Protein AF-A0AA40EZB4-F1 (afdb_monomer_lite)

Foldseek 3Di:
DVVVVVVVVVVVVVVVVVVVVVVVVVVVLVVVLVVLLCLLLVLLVLLLVLLVVLLVVLVVVQVVVCVPDPPDPDPDRDPSNVVSVVSVVVSVVSCVCSPPCNQQDCVQADPSGDGDFDFDPPDDDPDDDGDSNRVSCRRPSSVVSVVVSVVVCVVVVNDCVVVPPPDDPPPPPPPPPDDDDDDDDPDDDPDDDDDDDDDDDDDDD

pLDDT: mean 72.33, std 20.99, range [31.34, 97.12]

Radius of gyration: 28.39 Å; chains: 1; bounding box: 60×48×86 Å

Secondary structure (DSSP, 8-state):
-HHHHHHHHHHHHHHHHHHHHHHHHHHHHHHHHHHHHHHHHHHHHHHHHHHHHHHHHHHHHHHHHHHS-TT----SPPHHHHHHHHHHHHHHHHHHHSSHHHHT-TTTB-TTS-B-S--STTT--TT----HHHHHHH-HHHHHHHHHHHHHHHHHT--GGGSS-S-SS-----------------S------------------

Organism: NCBI:txid314023

Sequence (205 aa):
DINRLKSLHSKTGYIDGITSAKSTSVQAGFDEGFTLGANIGSRAGQLLGIIEGLVAAFGLQSISTSSSSPSSSSSFPSQHGEEARRLELLLNEARRELDVRSAFAKEWFCEDGTWDYPVGEEGGNDGEEVLFPDVAASHPLIKKWDAIVRREGERFGLDWNVLRDEDGVDRGHHEHGHEEEDESNRRANQNQPAVANKGNQALAW

Structure (mmCIF, N/CA/C/O backbone):
data_AF-A0AA40EZB4-F1
#
_entry.id   AF-A0AA40EZB4-F1
#
loop_
_atom_site.group_PDB
_atom_site.id
_atom_site.type_symbol
_atom_site.label_atom_id
_atom_site.label_alt_id
_atom_site.label_comp_id
_atom_site.label_asym_id
_atom_site.label_entity_id
_atom_site.label_seq_id
_atom_site.pdbx_PDB_ins_code
_atom_site.Cartn_x
_atom_site.Cartn_y
_atom_site.Cartn_z
_atom_site.occupancy
_atom_site.B_iso_or_equiv
_atom_site.auth_seq_id
_atom_site.auth_comp_id
_atom_site.auth_asym_id
_atom_site.auth_atom_id
_atom_site.pdbx_PDB_model_num
ATOM 1 N N . ASP A 1 1 ? 34.277 19.683 -50.104 1.00 58.59 1 ASP A N 1
ATOM 2 C CA . ASP A 1 1 ? 34.831 18.748 -49.107 1.00 58.59 1 ASP A CA 1
ATOM 3 C C . ASP A 1 1 ? 33.746 17.752 -48.689 1.00 58.59 1 ASP A C 1
ATOM 5 O O . ASP A 1 1 ? 32.986 18.000 -47.764 1.00 58.59 1 ASP A O 1
ATOM 9 N N . ILE A 1 2 ? 33.583 16.680 -49.472 1.00 72.38 2 ILE A N 1
ATOM 10 C CA . ILE A 1 2 ? 32.476 15.709 -49.331 1.00 72.38 2 ILE A CA 1
ATOM 11 C C . ILE A 1 2 ? 32.860 14.568 -48.375 1.00 72.38 2 ILE A C 1
ATOM 13 O O . ILE A 1 2 ? 32.012 14.027 -47.668 1.00 72.38 2 ILE A O 1
ATOM 17 N N . ASN A 1 3 ? 34.148 14.228 -48.304 1.00 69.56 3 ASN A N 1
ATOM 18 C CA . ASN A 1 3 ? 34.642 13.149 -47.449 1.00 69.56 3 ASN A CA 1
ATOM 19 C C . ASN A 1 3 ? 34.578 13.522 -45.961 1.00 69.56 3 ASN A C 1
ATOM 21 O O . ASN A 1 3 ? 34.238 12.675 -45.138 1.00 69.56 3 ASN A O 1
ATOM 25 N N . ARG A 1 4 ? 34.811 14.797 -45.620 1.00 68.69 4 ARG A N 1
ATOM 26 C CA . ARG A 1 4 ? 34.656 15.302 -44.249 1.00 68.69 4 ARG A CA 1
ATOM 27 C C . ARG A 1 4 ? 33.199 15.308 -43.777 1.00 68.69 4 ARG A C 1
ATOM 29 O O . ARG A 1 4 ? 32.933 15.019 -42.617 1.00 68.69 4 ARG A O 1
ATOM 36 N N . LEU A 1 5 ? 32.254 15.583 -44.677 1.00 70.56 5 LEU A N 1
ATOM 37 C CA . LEU A 1 5 ? 30.822 15.561 -44.365 1.00 70.56 5 LEU A CA 1
ATOM 38 C C . LEU A 1 5 ? 30.319 14.128 -44.118 1.00 70.56 5 LEU A C 1
ATOM 40 O O . LEU A 1 5 ? 29.581 13.888 -43.168 1.00 70.56 5 LEU A O 1
ATOM 44 N N . LYS A 1 6 ? 30.783 13.160 -44.921 1.00 70.06 6 LYS A N 1
ATOM 45 C CA . LYS A 1 6 ? 30.462 11.735 -44.741 1.00 70.06 6 LYS A CA 1
ATOM 46 C C . LYS A 1 6 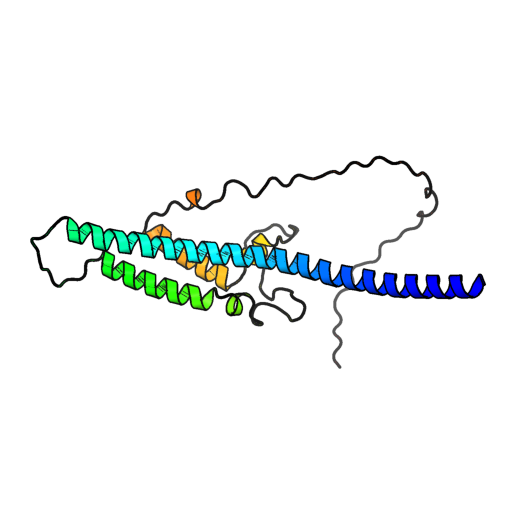? 30.997 11.174 -43.421 1.00 70.06 6 LYS A C 1
ATOM 48 O O . LYS A 1 6 ? 30.280 10.430 -42.756 1.00 70.06 6 LYS A O 1
ATOM 53 N N . SER A 1 7 ? 32.218 11.538 -43.017 1.00 69.44 7 SER A N 1
ATOM 54 C CA . SER A 1 7 ? 32.774 11.069 -41.739 1.00 69.44 7 SER A CA 1
ATOM 55 C C . SER A 1 7 ? 32.070 11.693 -40.531 1.00 69.44 7 SER A C 1
ATOM 57 O O . SER A 1 7 ? 31.831 10.996 -39.547 1.00 69.44 7 SER A O 1
ATOM 59 N N . LEU A 1 8 ? 31.669 12.968 -40.620 1.00 69.19 8 LEU A N 1
ATOM 60 C CA . LEU A 1 8 ? 30.858 13.628 -39.596 1.00 69.19 8 LEU A CA 1
ATOM 61 C C . LEU A 1 8 ? 29.477 12.977 -39.464 1.00 69.19 8 LEU A C 1
ATOM 63 O O . LEU A 1 8 ? 29.111 12.611 -38.358 1.00 69.19 8 LEU A O 1
ATOM 67 N N . HIS A 1 9 ? 28.749 12.750 -40.561 1.00 71.81 9 HIS A N 1
ATOM 68 C CA . HIS A 1 9 ? 27.434 12.095 -40.508 1.00 71.81 9 HIS A CA 1
ATOM 69 C C . HIS A 1 9 ? 27.498 10.637 -40.050 1.00 71.81 9 HIS A C 1
ATOM 71 O O . HIS A 1 9 ? 26.643 10.212 -39.283 1.00 71.81 9 HIS A O 1
ATOM 77 N N . SER A 1 10 ? 28.517 9.877 -40.459 1.00 73.19 10 SER A N 1
ATOM 78 C CA . SER A 1 10 ? 28.705 8.507 -39.970 1.00 73.19 10 SER A CA 1
ATOM 79 C C . SER A 1 10 ? 28.991 8.481 -38.465 1.00 73.19 10 SER A C 1
ATOM 81 O O . SER A 1 10 ? 28.421 7.667 -37.743 1.00 73.19 10 SER A O 1
ATOM 83 N N . LYS A 1 11 ? 29.816 9.412 -37.971 1.00 77.94 11 LYS A N 1
ATOM 84 C CA . LYS A 1 11 ? 30.115 9.540 -36.542 1.00 77.94 11 LYS A CA 1
ATOM 85 C C . LYS A 1 11 ? 28.905 10.024 -35.742 1.00 77.94 11 LYS A C 1
ATOM 87 O O . LYS A 1 11 ? 28.642 9.478 -34.677 1.00 77.94 11 LYS A O 1
ATOM 92 N N . THR A 1 12 ? 28.168 11.008 -36.254 1.00 76.19 12 THR A N 1
ATOM 93 C CA . THR A 1 12 ? 26.935 11.503 -35.633 1.00 76.19 12 THR A CA 1
ATOM 94 C C . THR A 1 12 ? 25.871 10.412 -35.602 1.00 76.19 12 THR A C 1
ATOM 96 O O . THR A 1 12 ? 25.339 10.162 -34.535 1.00 76.19 12 THR A O 1
ATOM 99 N N . GLY A 1 13 ? 25.633 9.690 -36.702 1.00 78.00 13 GLY A N 1
ATOM 100 C CA . GLY A 1 13 ? 24.658 8.595 -36.750 1.00 78.00 13 GLY A CA 1
ATOM 101 C C . GLY A 1 13 ? 25.022 7.400 -35.862 1.00 78.00 13 GLY A C 1
ATOM 102 O O . GLY A 1 13 ? 24.144 6.785 -35.274 1.00 78.00 13 GLY A O 1
ATOM 103 N N . TYR A 1 14 ? 26.312 7.092 -35.695 1.00 79.75 14 TYR A N 1
ATOM 104 C CA . TYR A 1 14 ? 26.761 6.061 -34.751 1.00 79.75 14 TYR A CA 1
ATOM 105 C C . TYR A 1 14 ? 26.566 6.483 -33.286 1.00 79.75 14 TYR A C 1
ATOM 107 O O . TYR A 1 14 ? 26.108 5.689 -32.466 1.00 79.75 14 TYR A O 1
ATOM 115 N N . ILE A 1 15 ? 26.893 7.737 -32.950 1.00 81.50 15 ILE A N 1
ATOM 116 C CA . ILE A 1 15 ? 26.655 8.288 -31.606 1.00 81.50 15 ILE A CA 1
ATOM 117 C C . ILE A 1 15 ? 25.154 8.345 -31.317 1.00 81.50 15 ILE A C 1
ATOM 119 O O . ILE A 1 15 ? 24.734 7.963 -30.227 1.00 81.50 15 ILE A O 1
ATOM 123 N N . ASP A 1 16 ? 24.361 8.782 -32.291 1.00 78.06 16 ASP A N 1
ATOM 124 C CA . ASP A 1 16 ? 22.906 8.861 -32.202 1.00 78.06 16 ASP A CA 1
ATOM 125 C C . ASP A 1 16 ? 22.288 7.466 -32.039 1.00 78.06 16 ASP A C 1
ATOM 127 O O . ASP A 1 16 ? 21.521 7.243 -31.110 1.00 78.06 16 ASP A O 1
ATOM 131 N N . GLY A 1 17 ? 22.742 6.474 -32.813 1.00 77.31 17 GLY A N 1
ATOM 132 C CA . GLY A 1 17 ? 22.317 5.078 -32.670 1.00 77.31 17 GLY A CA 1
ATOM 133 C C . GLY A 1 17 ? 22.642 4.473 -31.298 1.00 77.31 17 GLY A C 1
ATOM 134 O O . GLY A 1 17 ? 21.797 3.810 -30.704 1.00 77.31 17 GLY A O 1
ATOM 135 N N . ILE A 1 18 ? 23.830 4.737 -30.739 1.00 74.44 18 ILE A N 1
ATOM 136 C CA . ILE A 1 18 ? 24.178 4.284 -29.378 1.00 74.44 18 ILE A CA 1
ATOM 137 C C . ILE A 1 18 ? 23.347 5.008 -28.319 1.00 74.44 18 ILE A C 1
ATOM 139 O O . ILE A 1 18 ? 22.952 4.400 -27.325 1.00 74.44 18 ILE A O 1
ATOM 143 N N . THR A 1 19 ? 23.116 6.305 -28.500 1.00 71.31 19 THR A N 1
ATOM 144 C CA . THR A 1 19 ? 22.362 7.120 -27.542 1.00 71.31 19 THR A CA 1
ATOM 145 C C . THR A 1 19 ? 20.893 6.704 -27.535 1.00 71.31 19 THR A C 1
ATOM 147 O O . THR A 1 19 ? 20.350 6.452 -26.464 1.00 71.31 19 THR A O 1
ATOM 150 N N . SER A 1 20 ? 20.298 6.526 -28.715 1.00 62.25 20 SER A N 1
ATOM 151 C CA . SER A 1 20 ? 18.930 6.043 -28.913 1.00 62.25 20 SER A CA 1
ATOM 152 C C . SER A 1 20 ? 18.732 4.613 -28.393 1.00 62.25 20 SER A C 1
ATOM 154 O O . SER A 1 20 ? 17.761 4.337 -27.687 1.00 62.25 20 SER A O 1
ATOM 156 N N . ALA A 1 21 ? 19.679 3.700 -28.638 1.00 60.59 21 ALA A N 1
ATOM 157 C CA . ALA A 1 21 ? 19.606 2.338 -28.100 1.00 60.59 21 ALA A CA 1
ATOM 158 C C . ALA A 1 21 ? 19.680 2.315 -26.561 1.00 60.59 21 ALA A C 1
ATOM 160 O O . ALA A 1 21 ? 18.957 1.562 -25.908 1.00 60.59 21 ALA A O 1
ATOM 161 N N . LYS A 1 22 ? 20.518 3.174 -25.965 1.00 66.31 22 LYS A N 1
ATOM 162 C CA . LYS A 1 22 ? 20.631 3.301 -24.505 1.00 66.31 22 LYS A CA 1
ATOM 163 C C . LYS A 1 22 ? 19.401 3.948 -23.874 1.00 66.31 22 LYS A C 1
ATOM 165 O O . LYS A 1 22 ? 18.960 3.476 -22.832 1.00 66.31 22 LYS A O 1
ATOM 170 N N . SER A 1 23 ? 18.836 4.993 -24.483 1.00 63.53 23 SER A N 1
ATOM 171 C CA . SER A 1 23 ? 17.625 5.637 -23.960 1.00 63.53 23 SER A CA 1
ATOM 172 C C . SER A 1 23 ? 16.422 4.699 -24.011 1.00 63.53 23 SER A C 1
ATOM 174 O O . SER A 1 23 ? 15.665 4.639 -23.050 1.00 63.53 23 SER A O 1
ATOM 176 N N . THR A 1 24 ? 16.293 3.915 -25.084 1.00 64.38 24 THR A N 1
ATOM 177 C CA . THR A 1 24 ? 15.187 2.960 -25.260 1.00 64.38 24 THR A CA 1
ATOM 178 C C . THR A 1 24 ? 15.221 1.854 -24.202 1.00 64.38 24 THR A C 1
ATOM 180 O O . THR A 1 24 ? 14.195 1.552 -23.602 1.00 64.38 24 THR A O 1
ATOM 183 N N . SER A 1 25 ? 16.400 1.293 -23.905 1.00 72.06 25 SER A N 1
ATOM 184 C CA . SER A 1 25 ? 16.537 0.250 -22.875 1.00 72.06 25 SER A CA 1
ATOM 185 C C . SER A 1 25 ? 16.258 0.765 -21.458 1.00 72.06 25 SER A C 1
ATOM 187 O O . SER A 1 25 ? 15.659 0.048 -20.663 1.00 72.06 25 SER A O 1
ATOM 189 N N . VAL A 1 26 ? 16.671 1.996 -21.137 1.00 80.81 26 VAL A N 1
ATOM 190 C CA . VAL A 1 26 ? 16.416 2.602 -19.818 1.00 80.81 26 VAL A CA 1
ATOM 191 C C . VAL A 1 26 ? 14.936 2.937 -19.638 1.00 80.81 26 VAL A C 1
ATOM 193 O O . VAL A 1 26 ? 14.393 2.735 -18.556 1.00 80.81 26 VAL A O 1
ATOM 196 N N . GLN A 1 27 ? 14.283 3.437 -20.686 1.00 82.75 27 GLN A N 1
ATOM 197 C CA . GLN A 1 27 ? 12.875 3.812 -20.627 1.00 82.75 27 GLN A CA 1
ATOM 198 C C . GLN A 1 27 ? 11.961 2.588 -20.516 1.00 82.75 27 GLN A C 1
ATOM 200 O O . GLN A 1 27 ? 11.080 2.591 -19.666 1.00 82.75 27 GLN A O 1
ATOM 205 N N . ALA A 1 28 ? 12.231 1.521 -21.277 1.00 79.62 28 ALA A N 1
ATOM 206 C CA . ALA A 1 28 ? 11.477 0.270 -21.169 1.00 79.62 28 ALA A CA 1
ATOM 207 C C . ALA A 1 28 ? 11.515 -0.300 -19.738 1.00 79.62 28 ALA A C 1
ATOM 209 O O . ALA A 1 28 ? 10.471 -0.581 -19.157 1.00 79.62 28 ALA A O 1
ATOM 210 N N . GLY A 1 29 ? 12.703 -0.362 -19.120 1.00 80.00 29 GLY A N 1
ATOM 211 C CA . GLY A 1 29 ? 12.828 -0.817 -17.731 1.00 80.00 29 GLY A CA 1
ATOM 212 C C . GLY A 1 29 ? 12.152 0.114 -16.714 1.00 80.00 29 GLY A C 1
ATOM 213 O O . GLY A 1 29 ? 11.620 -0.350 -15.706 1.00 80.00 29 GLY A O 1
ATOM 214 N N . PHE A 1 30 ? 12.132 1.427 -16.968 1.00 83.00 30 PHE A N 1
ATOM 215 C CA . PHE A 1 30 ? 11.379 2.368 -16.135 1.00 83.00 30 PHE A CA 1
ATOM 216 C C . PHE A 1 30 ? 9.869 2.150 -16.254 1.00 83.00 30 PHE A C 1
ATOM 218 O O . PHE A 1 30 ? 9.197 2.124 -15.230 1.00 83.00 30 PHE A O 1
ATOM 225 N N . ASP A 1 31 ? 9.339 1.983 -17.465 1.00 84.38 31 ASP A N 1
ATOM 226 C CA . ASP A 1 31 ? 7.903 1.818 -17.702 1.00 84.38 31 ASP A CA 1
ATOM 227 C C . ASP A 1 31 ? 7.381 0.519 -17.051 1.0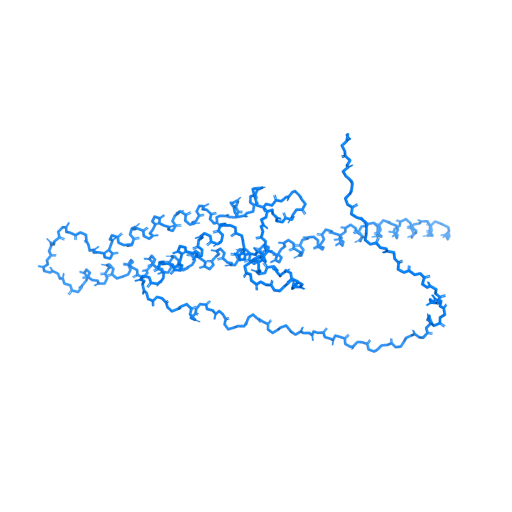0 84.38 31 ASP A C 1
ATOM 229 O O . ASP A 1 31 ? 6.338 0.516 -16.387 1.00 84.38 31 ASP A O 1
ATOM 233 N N . GLU A 1 32 ? 8.150 -0.569 -17.143 1.00 82.19 32 GLU A N 1
ATOM 234 C CA . GLU A 1 32 ? 7.868 -1.839 -16.460 1.00 82.19 32 GLU A CA 1
ATOM 235 C C . GLU A 1 32 ? 7.898 -1.683 -14.929 1.00 82.19 32 GLU A C 1
ATOM 237 O O . GLU A 1 32 ? 6.937 -2.027 -14.236 1.00 82.19 32 GLU A O 1
ATOM 242 N N . GLY A 1 33 ? 8.962 -1.087 -14.381 1.00 86.06 33 GLY A N 1
ATOM 243 C CA . GLY A 1 33 ? 9.075 -0.862 -12.939 1.00 86.06 33 GLY A CA 1
ATOM 244 C C . GLY A 1 33 ? 8.016 0.104 -12.394 1.00 86.06 33 GLY A C 1
ATOM 245 O O . GLY A 1 33 ? 7.477 -0.103 -11.305 1.00 86.06 33 GLY A O 1
ATOM 246 N N . PHE A 1 34 ? 7.674 1.145 -13.155 1.00 87.44 34 PHE A N 1
ATOM 247 C CA . PHE A 1 34 ? 6.673 2.140 -12.783 1.00 87.44 34 PHE A CA 1
ATOM 248 C C . PHE A 1 34 ? 5.276 1.530 -12.725 1.00 87.44 34 PHE A C 1
ATOM 250 O O . PHE A 1 34 ? 4.548 1.766 -11.762 1.00 87.44 34 PHE A O 1
ATOM 257 N N . THR A 1 35 ? 4.897 0.726 -13.720 1.00 89.31 35 THR A N 1
ATOM 258 C CA . THR A 1 35 ? 3.576 0.082 -13.750 1.00 89.31 35 THR A CA 1
ATOM 259 C C . THR A 1 35 ? 3.405 -0.920 -12.608 1.00 89.31 35 THR A C 1
ATOM 261 O O . THR A 1 35 ? 2.383 -0.880 -11.915 1.00 89.31 35 THR A O 1
ATOM 264 N N . LEU A 1 36 ? 4.405 -1.762 -12.329 1.00 89.75 36 LEU A N 1
ATOM 265 C CA . LEU A 1 36 ? 4.386 -2.645 -11.158 1.00 89.75 36 LEU A CA 1
ATOM 266 C C . LEU A 1 36 ? 4.342 -1.843 -9.848 1.00 89.75 36 LEU A C 1
ATOM 268 O O . LEU A 1 36 ? 3.512 -2.106 -8.973 1.00 89.75 36 LEU A O 1
ATOM 272 N N . GLY A 1 37 ? 5.192 -0.822 -9.734 1.00 91.38 37 GLY A N 1
ATOM 273 C CA . GLY A 1 37 ? 5.249 0.044 -8.564 1.00 91.38 37 GLY A CA 1
ATOM 274 C C . GLY A 1 37 ? 3.929 0.770 -8.296 1.00 91.38 37 GLY A C 1
ATOM 275 O O . GLY A 1 37 ? 3.503 0.858 -7.146 1.00 91.38 37 GLY A O 1
ATOM 276 N N . ALA A 1 38 ? 3.234 1.217 -9.345 1.00 91.69 38 ALA A N 1
ATOM 277 C CA . ALA A 1 38 ? 1.916 1.836 -9.250 1.00 91.69 38 ALA A CA 1
ATOM 278 C C . ALA A 1 38 ? 0.855 0.855 -8.732 1.00 91.69 38 ALA A C 1
ATOM 280 O O . ALA A 1 38 ? 0.026 1.239 -7.911 1.00 91.69 38 ALA A O 1
ATOM 281 N N . ASN A 1 39 ? 0.901 -0.416 -9.145 1.00 92.56 39 ASN A N 1
ATOM 282 C CA . ASN A 1 39 ? -0.015 -1.441 -8.639 1.00 92.56 39 ASN A CA 1
ATOM 283 C C . ASN A 1 39 ? 0.213 -1.725 -7.145 1.00 92.56 39 ASN A C 1
ATOM 285 O O . ASN A 1 39 ? -0.746 -1.769 -6.373 1.00 92.56 39 ASN A O 1
ATOM 289 N N . ILE A 1 40 ? 1.472 -1.868 -6.718 1.00 93.06 40 ILE A N 1
ATOM 290 C CA . ILE A 1 40 ? 1.820 -2.084 -5.302 1.00 93.06 40 ILE A CA 1
ATOM 291 C C . ILE A 1 40 ? 1.460 -0.853 -4.466 1.00 93.06 40 ILE A C 1
ATOM 293 O O . ILE A 1 40 ? 0.801 -0.973 -3.434 1.00 93.06 40 ILE A O 1
ATOM 297 N N . GLY A 1 41 ? 1.851 0.336 -4.929 1.00 93.50 41 GLY A N 1
ATOM 298 C CA . GLY A 1 41 ? 1.587 1.600 -4.248 1.00 93.50 41 GLY A CA 1
ATOM 299 C C . GLY A 1 41 ? 0.097 1.914 -4.143 1.00 93.50 41 GLY A C 1
ATOM 300 O O . GLY A 1 41 ? -0.355 2.344 -3.084 1.00 93.50 41 GLY A O 1
ATOM 301 N N . SER A 1 42 ? -0.681 1.643 -5.195 1.00 93.56 42 SER A N 1
ATOM 302 C CA . SER A 1 42 ? -2.138 1.811 -5.177 1.00 93.56 42 SER A CA 1
ATOM 303 C C . SER A 1 42 ? -2.785 0.896 -4.136 1.00 93.56 42 SER A C 1
ATOM 305 O O . SER A 1 42 ? -3.518 1.378 -3.273 1.00 93.56 42 SER A O 1
ATOM 307 N N . ARG A 1 43 ? -2.426 -0.398 -4.112 1.00 93.50 43 ARG A N 1
ATOM 308 C CA . ARG A 1 43 ? -2.924 -1.339 -3.092 1.00 93.50 43 ARG A CA 1
ATOM 309 C C . ARG A 1 43 ? -2.531 -0.925 -1.674 1.00 93.50 43 ARG A C 1
ATOM 311 O O . ARG A 1 43 ? -3.380 -0.914 -0.787 1.00 93.50 43 ARG A O 1
ATOM 318 N N . ALA A 1 44 ? -1.272 -0.551 -1.448 1.00 94.69 44 ALA A N 1
ATOM 319 C CA . ALA A 1 44 ? -0.817 -0.072 -0.142 1.00 94.69 44 ALA A CA 1
ATOM 320 C C . ALA A 1 44 ? -1.590 1.183 0.303 1.00 94.69 44 ALA A C 1
ATOM 322 O O . ALA A 1 44 ? -2.043 1.262 1.445 1.00 94.69 44 ALA A O 1
ATOM 323 N N . GLY A 1 45 ? -1.789 2.137 -0.611 1.00 94.50 45 GLY A N 1
ATOM 324 C CA . GLY A 1 45 ? -2.548 3.361 -0.366 1.00 94.50 45 GLY A CA 1
ATOM 325 C C . GLY A 1 45 ? -4.017 3.097 -0.039 1.00 94.50 45 GLY A C 1
ATOM 326 O O . GLY A 1 45 ? -4.536 3.678 0.911 1.00 94.50 45 GLY A O 1
ATOM 327 N N . GLN A 1 46 ? -4.669 2.183 -0.761 1.00 93.75 46 GLN A N 1
ATOM 328 C CA . GLN A 1 46 ? -6.041 1.756 -0.470 1.00 93.75 46 GLN A CA 1
ATOM 329 C C . GLN A 1 46 ? -6.150 1.159 0.939 1.00 93.75 46 GLN A C 1
ATOM 331 O O . GLN A 1 46 ? -7.002 1.584 1.719 1.00 93.75 46 GLN A O 1
ATOM 336 N N . LEU A 1 47 ? -5.258 0.229 1.301 1.00 94.62 47 LEU A N 1
ATOM 337 C CA . LEU A 1 47 ? -5.240 -0.393 2.631 1.00 94.62 47 LEU A CA 1
ATOM 338 C C . LEU A 1 47 ? -5.055 0.643 3.748 1.00 94.62 47 LEU A C 1
ATOM 340 O O . LEU A 1 47 ? -5.790 0.620 4.736 1.00 94.62 47 LEU A O 1
ATOM 344 N N . LEU A 1 48 ? -4.115 1.578 3.578 1.00 95.56 48 LEU A N 1
ATOM 345 C CA . LEU A 1 48 ? -3.912 2.678 4.523 1.00 95.56 48 LEU A CA 1
ATOM 346 C C . LEU A 1 48 ? -5.149 3.576 4.618 1.00 95.56 48 LEU A C 1
ATOM 348 O O . LEU A 1 48 ? -5.604 3.863 5.724 1.00 95.56 48 LEU A O 1
ATOM 352 N N . GLY A 1 49 ? -5.734 3.957 3.481 1.00 94.00 49 GLY A N 1
ATOM 353 C CA . GLY A 1 49 ? -6.922 4.806 3.423 1.00 94.00 49 GLY A CA 1
ATOM 354 C C . GLY A 1 49 ? -8.131 4.195 4.134 1.00 94.00 49 GLY A C 1
ATOM 355 O O . GLY A 1 49 ? -8.862 4.903 4.824 1.00 94.00 49 GLY A O 1
ATOM 356 N N . ILE A 1 50 ? -8.314 2.875 4.047 1.00 93.12 50 ILE A N 1
ATOM 357 C CA . ILE A 1 50 ? -9.392 2.174 4.760 1.00 93.12 50 ILE A CA 1
ATOM 358 C C . ILE A 1 50 ? -9.188 2.252 6.277 1.00 93.12 50 ILE A C 1
ATOM 360 O O . ILE A 1 50 ? -10.124 2.579 7.009 1.00 93.12 50 ILE A O 1
ATOM 364 N N . ILE A 1 51 ? -7.970 1.989 6.765 1.00 94.12 51 ILE A N 1
ATOM 365 C CA . ILE A 1 51 ? -7.666 2.068 8.204 1.00 94.12 51 ILE A CA 1
ATOM 366 C C . ILE A 1 51 ? -7.814 3.514 8.700 1.00 94.12 51 ILE A C 1
ATOM 368 O O . ILE A 1 51 ? -8.373 3.745 9.771 1.00 94.12 51 ILE A O 1
ATOM 372 N N . GLU A 1 52 ? -7.372 4.499 7.918 1.00 93.88 52 GLU A N 1
ATOM 373 C CA . GLU A 1 52 ? -7.551 5.923 8.226 1.00 93.88 52 GLU A CA 1
ATOM 374 C C . GLU A 1 52 ? -9.026 6.317 8.302 1.00 93.88 52 GLU A C 1
ATOM 376 O O . GLU A 1 52 ? -9.436 7.001 9.243 1.00 93.88 52 GLU A O 1
ATOM 381 N N . GLY A 1 53 ? -9.837 5.840 7.356 1.00 92.06 53 GLY A N 1
ATOM 382 C CA . GLY A 1 53 ? -11.283 6.036 7.357 1.00 92.06 53 GLY A CA 1
ATOM 383 C C . GLY A 1 53 ? -11.942 5.450 8.605 1.00 92.06 53 GLY A C 1
ATOM 384 O O . GLY A 1 53 ? -12.784 6.107 9.222 1.00 92.06 53 GLY A O 1
ATOM 385 N N . LEU A 1 54 ? -11.511 4.260 9.034 1.00 90.75 54 LEU A N 1
ATOM 386 C CA . LEU A 1 54 ? -11.961 3.646 10.282 1.00 90.75 54 LEU A CA 1
ATOM 387 C C . LEU A 1 54 ? -11.591 4.506 11.499 1.00 90.75 54 LEU A C 1
ATOM 389 O O . LEU A 1 54 ? -12.472 4.858 12.283 1.00 90.75 54 LEU A O 1
ATOM 393 N N . VAL A 1 55 ? -10.325 4.912 11.637 1.00 91.69 55 VAL A N 1
ATOM 394 C CA . VAL A 1 55 ? -9.878 5.791 12.736 1.00 91.69 55 VAL A CA 1
ATOM 395 C C . VAL A 1 55 ? -10.712 7.075 12.786 1.00 91.69 55 VAL A C 1
ATOM 397 O O . VAL A 1 55 ? -11.212 7.451 13.849 1.00 91.69 55 VAL A O 1
ATOM 400 N N . ALA A 1 56 ? -10.921 7.725 11.639 1.00 90.38 56 ALA A N 1
ATOM 401 C CA . ALA A 1 56 ? -11.694 8.958 11.548 1.00 90.38 56 ALA A CA 1
ATOM 402 C C . ALA A 1 56 ? -13.168 8.758 11.943 1.00 90.38 56 ALA A C 1
ATOM 404 O O . ALA A 1 56 ? -13.723 9.566 12.696 1.00 90.38 56 ALA A O 1
ATOM 405 N N . ALA A 1 57 ? -13.796 7.669 11.490 1.00 88.12 57 ALA A N 1
ATOM 406 C CA . ALA A 1 57 ? -15.183 7.349 11.814 1.00 88.12 57 ALA A CA 1
ATOM 407 C C . ALA A 1 57 ? -15.390 7.141 13.324 1.00 88.12 57 ALA A C 1
ATOM 409 O O . ALA A 1 57 ? -16.326 7.697 13.906 1.00 88.12 57 ALA A O 1
ATOM 410 N N . PHE A 1 58 ? -14.494 6.398 13.983 1.00 85.19 58 PHE A N 1
ATOM 411 C CA . PHE A 1 58 ? -14.561 6.167 15.430 1.00 85.19 58 PHE A CA 1
ATOM 412 C C . PHE A 1 58 ? -14.212 7.416 16.245 1.00 85.19 58 PHE A C 1
ATOM 414 O O . PHE A 1 58 ? -14.882 7.710 17.242 1.00 85.19 58 PHE A O 1
ATOM 421 N N . GLY A 1 59 ? -13.236 8.204 15.789 1.00 83.31 59 GLY A N 1
ATOM 422 C CA . GLY A 1 59 ? -12.915 9.503 16.375 1.00 83.31 59 GLY A CA 1
ATOM 423 C C . GLY A 1 59 ? -14.132 10.432 16.398 1.00 83.31 59 GLY A C 1
ATOM 424 O O . GLY A 1 59 ? -14.469 10.988 17.445 1.00 83.31 59 GLY A O 1
ATOM 425 N N . LEU A 1 60 ? -14.870 10.526 15.288 1.00 82.50 60 LEU A N 1
ATOM 426 C CA . LEU A 1 60 ? -16.061 11.375 15.189 1.00 82.50 60 LEU A CA 1
ATOM 427 C C . LEU A 1 60 ? -17.229 10.888 16.069 1.00 82.50 60 LEU A C 1
ATOM 429 O O . LEU A 1 60 ? -17.934 11.701 16.677 1.00 82.50 60 LEU A O 1
ATOM 433 N N . GLN A 1 61 ? -17.425 9.570 16.187 1.00 80.38 61 GLN A N 1
ATOM 434 C CA . GLN A 1 61 ? -18.444 8.982 17.070 1.00 80.38 61 GLN A CA 1
ATOM 435 C C . GLN A 1 61 ? -18.140 9.237 18.553 1.00 80.38 61 GLN A C 1
ATOM 437 O O . GLN A 1 61 ? -19.055 9.524 19.334 1.00 80.38 61 GLN A O 1
ATOM 442 N N . SER A 1 62 ? -16.861 9.204 18.944 1.00 73.38 62 SER A N 1
ATOM 443 C CA . SER A 1 62 ? -16.445 9.518 20.317 1.00 73.38 62 SER A CA 1
ATOM 444 C C . SER A 1 62 ? -16.798 10.960 20.715 1.00 73.38 62 SER A C 1
ATOM 446 O O . SER A 1 62 ? -17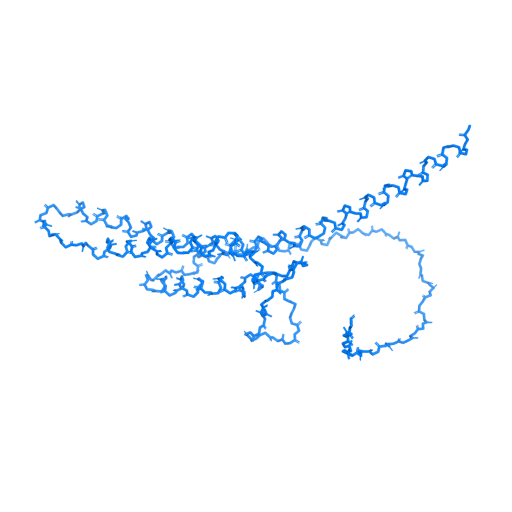.247 11.207 21.834 1.00 73.38 62 SER A O 1
ATOM 448 N N . ILE A 1 63 ? -16.690 11.903 19.772 1.00 74.56 63 ILE A N 1
ATOM 449 C CA . ILE A 1 63 ? -17.042 13.312 19.984 1.00 74.56 63 ILE A CA 1
ATOM 450 C C . ILE A 1 63 ? -18.566 13.479 20.003 1.00 74.56 63 ILE A C 1
ATOM 452 O O . ILE A 1 63 ? -19.111 14.104 20.914 1.00 74.56 63 ILE A O 1
ATOM 456 N N . SER A 1 64 ? -19.274 12.874 19.046 1.00 76.38 64 SER A N 1
ATOM 457 C CA . SER A 1 64 ? -20.734 12.997 18.923 1.00 76.38 64 SER A CA 1
ATOM 458 C C . SER A 1 64 ? -21.458 12.502 20.180 1.00 76.38 64 SER A C 1
ATOM 460 O O . SER A 1 64 ? -22.306 13.211 20.721 1.00 76.38 64 SER A O 1
ATOM 462 N N . THR A 1 65 ? -21.054 11.345 20.715 1.00 64.69 65 THR A N 1
ATOM 463 C CA . THR A 1 65 ? -21.642 10.760 21.936 1.00 64.69 65 THR A CA 1
ATOM 464 C C . THR A 1 65 ? -21.401 11.600 23.194 1.00 64.69 65 THR A C 1
ATOM 466 O O . THR A 1 65 ? -22.264 11.639 24.072 1.00 64.69 65 THR A O 1
ATOM 469 N N . SER A 1 66 ? -20.283 12.331 23.268 1.00 62.00 66 SER A N 1
ATOM 470 C CA . SER A 1 66 ? -19.993 13.248 24.381 1.00 62.00 66 SER A CA 1
ATOM 471 C C . SER A 1 66 ? -20.879 14.505 24.387 1.00 62.00 66 SER A C 1
ATOM 473 O O . SER A 1 66 ? -21.166 15.059 25.447 1.00 62.00 66 SER A O 1
ATOM 475 N N . SER A 1 67 ? -21.366 14.937 23.219 1.00 62.31 67 SER A N 1
ATOM 476 C CA . SER A 1 67 ? -22.188 16.150 23.077 1.00 62.31 67 SER A CA 1
ATOM 477 C C . SER A 1 67 ? -23.684 15.931 23.350 1.00 62.31 67 SER A C 1
ATOM 479 O O . SER A 1 67 ? -24.387 16.863 23.735 1.00 62.31 67 SER A O 1
ATOM 481 N N . SER A 1 68 ? -24.177 14.696 23.212 1.00 57.53 68 SER A N 1
ATOM 482 C CA . SER A 1 68 ? -25.595 14.336 23.361 1.00 57.53 68 SER A CA 1
ATOM 483 C C . SER A 1 68 ? -26.034 13.970 24.790 1.00 57.53 68 SER A C 1
ATOM 485 O O . SER A 1 68 ? -27.203 13.649 24.998 1.00 57.53 68 SER A O 1
ATOM 487 N N . SER A 1 69 ? -25.152 13.998 25.799 1.00 50.53 69 SER A N 1
ATOM 488 C CA . SER A 1 69 ? -25.537 13.760 27.205 1.00 50.53 69 SER A CA 1
ATOM 489 C C . SER A 1 69 ? -24.587 14.430 28.212 1.00 50.53 69 SER A C 1
ATOM 491 O O . SER A 1 69 ? -23.543 13.871 28.535 1.00 50.53 69 SER A O 1
ATOM 493 N N . PRO A 1 70 ? -24.947 15.601 28.774 1.00 50.75 70 PRO A N 1
ATOM 494 C CA . PRO A 1 70 ? -24.122 16.304 29.763 1.00 50.75 70 PRO A CA 1
ATOM 495 C C . PRO A 1 70 ? -24.239 15.783 31.215 1.00 50.75 70 PRO A C 1
ATOM 497 O O . PRO A 1 70 ? -23.712 16.421 32.122 1.00 50.75 70 PRO A O 1
ATOM 500 N N . SER A 1 71 ? -24.926 14.665 31.487 1.00 47.22 71 SER A N 1
ATOM 501 C CA . SER A 1 71 ? -25.341 14.297 32.859 1.00 47.22 71 SER A CA 1
ATOM 502 C C . SER A 1 71 ? -24.684 13.062 33.488 1.00 47.22 71 SER A C 1
ATOM 504 O O . SER A 1 71 ? -25.098 12.652 34.570 1.00 47.22 71 SER A O 1
ATOM 506 N N . SER A 1 72 ? -23.656 12.467 32.887 1.00 51.59 72 SER A N 1
ATOM 507 C CA . SER A 1 72 ? -22.937 11.352 33.520 1.00 51.59 72 SER A CA 1
ATOM 508 C C . SER A 1 72 ? -21.438 11.468 33.290 1.00 51.59 72 SER A C 1
ATOM 510 O O . SER A 1 72 ? -20.893 10.967 32.312 1.00 51.59 72 SER A O 1
ATOM 512 N N . SER A 1 73 ? -20.771 12.128 34.237 1.00 51.62 73 SER A N 1
ATOM 513 C CA . SER A 1 73 ? -19.326 12.080 34.454 1.00 51.62 73 SER A CA 1
ATOM 514 C C . SER A 1 73 ? -18.915 10.673 34.902 1.00 51.62 73 SER A C 1
ATOM 516 O O . SER A 1 73 ? -18.580 10.437 36.063 1.00 51.62 73 SER A O 1
ATOM 518 N N . SER A 1 74 ? -19.006 9.701 34.004 1.00 54.34 74 SER A N 1
ATOM 519 C CA . SER A 1 74 ? -18.386 8.403 34.203 1.00 54.34 74 SER A CA 1
ATOM 520 C C . SER A 1 74 ? -16.960 8.488 33.679 1.00 54.34 74 SER A C 1
ATOM 522 O O . SER A 1 74 ? -16.759 8.601 32.475 1.00 54.34 74 SER A O 1
ATOM 524 N N . SER A 1 75 ? -15.971 8.387 34.568 1.00 56.19 75 SER A N 1
ATOM 525 C CA . SER A 1 75 ? -14.539 8.250 34.243 1.00 56.19 75 SER A CA 1
ATOM 526 C C . SER A 1 75 ? -14.192 6.965 33.468 1.00 56.19 75 SER A C 1
ATOM 528 O O . SER A 1 75 ? -13.032 6.560 33.434 1.00 56.19 75 SER A O 1
ATOM 530 N N . PHE A 1 76 ? -15.187 6.298 32.881 1.00 53.47 76 PHE A N 1
ATOM 531 C CA . PHE A 1 76 ? -15.006 5.134 32.037 1.00 53.47 76 PHE A CA 1
ATOM 532 C C . PHE A 1 76 ? -14.808 5.612 30.597 1.00 53.47 76 PHE A C 1
ATOM 534 O O . PHE A 1 76 ? -15.654 6.358 30.092 1.00 53.47 76 PHE A O 1
ATOM 541 N N . PRO A 1 77 ? -13.701 5.235 29.938 1.00 60.38 77 PRO A N 1
ATOM 542 C CA . PRO A 1 77 ? -13.523 5.524 28.524 1.00 60.38 77 PRO A CA 1
ATOM 543 C C . PRO A 1 77 ? -14.710 4.951 27.740 1.00 60.38 77 PRO A C 1
ATOM 545 O O . PRO A 1 77 ? -15.157 3.831 27.989 1.00 60.38 77 PRO A O 1
ATOM 548 N N . SER A 1 78 ? -15.262 5.742 26.818 1.00 68.50 78 SER A N 1
ATOM 549 C CA . SER A 1 78 ? -16.280 5.232 25.907 1.00 68.50 78 SER A CA 1
ATOM 550 C C . SER A 1 78 ? -15.651 4.124 25.062 1.00 68.50 78 SER A C 1
ATOM 552 O O . SER A 1 78 ? -14.522 4.268 24.594 1.00 68.50 78 SER A O 1
ATOM 554 N N . GLN A 1 79 ? -16.379 3.027 24.852 1.00 76.62 79 GLN A N 1
ATOM 555 C CA . GLN A 1 79 ? -15.924 1.893 24.036 1.00 76.62 79 GLN A CA 1
ATOM 556 C C . GLN A 1 79 ? -15.380 2.356 22.669 1.00 76.62 79 GLN A C 1
ATOM 558 O O . GLN A 1 79 ? -14.355 1.872 22.203 1.00 76.62 79 GLN A O 1
ATOM 563 N N . HIS A 1 80 ? -16.011 3.374 22.073 1.00 74.25 80 HIS A N 1
ATOM 564 C CA . HIS A 1 80 ? -15.565 3.998 20.824 1.00 74.25 80 HIS A CA 1
ATOM 565 C C . HIS A 1 80 ? -14.209 4.713 20.931 1.00 74.25 80 HIS A C 1
ATOM 567 O O . HIS A 1 80 ? -13.447 4.714 19.970 1.00 74.25 80 HIS A O 1
ATOM 573 N N . GLY A 1 81 ? -13.891 5.323 22.077 1.00 78.56 81 GLY A N 1
ATOM 574 C CA . GLY A 1 81 ? -12.601 5.974 22.308 1.00 78.56 81 GLY A CA 1
ATOM 575 C C . GLY A 1 81 ? -11.457 4.980 22.525 1.00 78.56 81 GLY A C 1
ATOM 576 O O . GLY A 1 81 ? -10.332 5.242 22.103 1.00 78.56 81 GLY A O 1
ATOM 577 N N . GLU A 1 82 ? -11.728 3.831 23.150 1.00 84.69 82 GLU A N 1
ATOM 578 C CA . GLU A 1 82 ? -10.753 2.732 23.232 1.00 84.69 82 GLU A CA 1
ATOM 579 C C . GLU A 1 82 ? -10.483 2.135 21.849 1.00 84.69 82 GLU A C 1
ATOM 581 O O . GLU A 1 82 ? -9.327 1.920 21.480 1.00 84.69 82 GLU A O 1
ATOM 586 N N . GLU A 1 83 ? -11.543 1.952 21.060 1.00 87.19 83 GLU A N 1
ATOM 587 C CA . GLU A 1 83 ? -11.448 1.421 19.704 1.00 87.19 83 GLU A CA 1
ATOM 588 C C . GLU A 1 83 ? -10.676 2.363 18.772 1.00 87.19 83 GLU A C 1
ATOM 590 O O . GLU A 1 83 ? -9.781 1.919 18.056 1.00 87.19 83 GLU A O 1
ATOM 595 N N . ALA A 1 84 ? -10.931 3.675 18.849 1.00 87.31 84 ALA A N 1
ATOM 596 C CA . ALA A 1 84 ? -10.179 4.679 18.097 1.00 87.31 84 ALA A CA 1
ATOM 597 C C . ALA A 1 84 ? -8.671 4.596 18.388 1.00 87.31 84 ALA A C 1
ATOM 599 O O . ALA A 1 84 ? -7.869 4.531 17.461 1.00 87.31 84 ALA A O 1
ATOM 600 N N . ARG A 1 85 ? -8.276 4.492 19.665 1.00 89.69 85 ARG A N 1
ATOM 601 C CA . ARG A 1 85 ? -6.861 4.336 20.051 1.00 89.69 85 ARG A CA 1
ATOM 602 C C . ARG A 1 85 ? -6.256 3.031 19.536 1.00 89.69 85 ARG A C 1
ATOM 604 O O . ARG A 1 85 ? -5.096 3.011 19.132 1.00 89.69 85 ARG A O 1
ATOM 611 N N . ARG A 1 86 ? -7.016 1.930 19.546 1.00 92.44 86 ARG A N 1
ATOM 612 C CA . ARG A 1 86 ? -6.555 0.644 19.000 1.00 92.44 86 ARG A CA 1
ATOM 613 C C . ARG A 1 86 ? -6.311 0.745 17.494 1.00 92.44 86 ARG A C 1
ATOM 615 O O . ARG A 1 86 ? -5.277 0.283 17.015 1.00 92.44 86 ARG A O 1
ATOM 622 N N . LEU A 1 87 ? -7.237 1.367 16.768 1.00 92.81 87 LEU A N 1
ATOM 623 C CA . LEU A 1 87 ? -7.123 1.588 15.330 1.00 92.81 87 LEU A CA 1
ATOM 624 C C . LEU A 1 87 ? -5.985 2.561 14.990 1.00 92.81 87 LEU A C 1
ATOM 626 O O . LEU A 1 87 ? -5.289 2.344 14.006 1.00 92.81 87 LEU A O 1
ATOM 630 N N . GLU A 1 88 ? -5.720 3.573 15.820 1.00 94.06 88 GLU A N 1
ATOM 631 C CA . GLU A 1 88 ? -4.557 4.461 15.668 1.00 94.06 88 GLU A CA 1
ATOM 632 C C . GLU A 1 88 ? -3.231 3.700 15.798 1.00 94.06 88 GLU A C 1
ATOM 634 O O . GLU A 1 88 ? -2.307 3.910 15.011 1.00 94.06 88 GLU A O 1
ATOM 639 N N . LEU A 1 89 ? -3.123 2.786 16.768 1.00 95.69 89 LEU A N 1
ATOM 640 C CA . LEU A 1 89 ? -1.949 1.919 16.894 1.00 95.69 89 LEU A CA 1
ATOM 641 C C . LEU A 1 89 ? -1.794 1.012 15.669 1.00 95.69 89 LEU A C 1
ATOM 643 O O . LEU A 1 89 ? -0.687 0.874 15.150 1.00 95.69 89 LEU A O 1
ATOM 647 N N . LEU A 1 90 ? -2.901 0.445 15.182 1.00 95.25 90 LEU A N 1
ATOM 648 C CA . LEU A 1 90 ? -2.913 -0.375 13.974 1.00 95.25 90 LEU A CA 1
ATOM 649 C C . LEU A 1 90 ? -2.487 0.429 12.737 1.00 95.25 90 LEU A C 1
ATOM 651 O O . LEU A 1 90 ? -1.699 -0.063 11.936 1.00 95.25 90 LEU A O 1
ATOM 655 N N . LEU A 1 91 ? -2.953 1.673 12.608 1.00 95.81 91 LEU A N 1
ATOM 656 C CA . LEU A 1 91 ? -2.587 2.581 11.525 1.00 95.81 91 LEU A CA 1
ATOM 657 C C . LEU A 1 91 ? -1.099 2.930 11.552 1.00 95.81 91 LEU A C 1
ATOM 659 O O . LEU A 1 91 ? -0.449 2.939 10.510 1.00 95.81 91 LEU A O 1
ATOM 663 N N . ASN A 1 92 ? -0.545 3.214 12.730 1.00 97.12 92 ASN A N 1
ATOM 664 C CA . ASN A 1 92 ? 0.880 3.510 12.866 1.00 97.12 92 ASN A CA 1
ATOM 665 C C . ASN A 1 92 ? 1.746 2.309 12.465 1.00 97.12 92 ASN A C 1
ATOM 667 O O . ASN A 1 92 ? 2.775 2.482 11.811 1.00 97.12 92 ASN A O 1
ATOM 671 N N . GLU A 1 93 ? 1.312 1.098 12.814 1.00 96.81 93 GLU A N 1
ATOM 672 C CA . GLU A 1 93 ? 1.969 -0.132 12.380 1.00 96.81 93 GLU A CA 1
ATOM 673 C C . GLU A 1 93 ? 1.855 -0.320 10.860 1.00 96.81 93 GLU A C 1
ATOM 675 O O . GLU A 1 93 ? 2.863 -0.554 10.194 1.00 96.81 93 GLU A O 1
ATOM 680 N N . ALA A 1 94 ? 0.660 -0.110 10.297 1.00 96.25 94 ALA A N 1
ATOM 681 C CA . ALA A 1 94 ? 0.422 -0.185 8.858 1.00 96.25 94 ALA A CA 1
ATOM 682 C C . ALA A 1 94 ? 1.307 0.800 8.091 1.00 96.25 94 ALA A C 1
ATOM 684 O O . ALA A 1 94 ? 1.941 0.420 7.117 1.00 96.25 94 ALA A O 1
ATOM 685 N N . ARG A 1 95 ? 1.425 2.048 8.559 1.00 96.50 95 ARG A N 1
ATOM 686 C CA . ARG A 1 95 ? 2.282 3.078 7.949 1.00 96.50 95 ARG A CA 1
ATOM 687 C C . ARG A 1 95 ? 3.761 2.716 7.977 1.00 96.50 95 ARG A C 1
ATOM 689 O O . ARG A 1 95 ? 4.491 3.097 7.071 1.00 96.50 95 ARG A O 1
ATOM 696 N N . ARG A 1 96 ? 4.214 2.011 9.015 1.00 96.31 96 ARG A N 1
ATOM 697 C CA . ARG A 1 96 ? 5.606 1.564 9.128 1.00 96.31 96 ARG A CA 1
ATOM 698 C C . ARG A 1 96 ? 5.896 0.394 8.191 1.00 96.31 96 ARG A C 1
ATOM 700 O O . ARG A 1 96 ? 6.936 0.373 7.535 1.00 96.31 96 ARG A O 1
ATOM 707 N N . GLU A 1 97 ? 5.002 -0.587 8.155 1.00 95.44 97 GLU A N 1
ATOM 708 C CA . GLU A 1 97 ? 5.193 -1.793 7.352 1.00 95.44 97 GLU A CA 1
ATOM 709 C C . GLU A 1 97 ? 4.897 -1.577 5.864 1.00 95.44 97 GLU A C 1
ATOM 711 O O . GLU A 1 97 ? 5.618 -2.113 5.034 1.00 95.44 97 GLU A O 1
ATOM 716 N N . LEU A 1 98 ? 3.883 -0.783 5.514 1.00 94.94 98 LEU A N 1
ATOM 717 C CA . LEU A 1 98 ? 3.517 -0.454 4.129 1.00 94.94 98 LEU A CA 1
ATOM 718 C C . LEU A 1 98 ? 4.257 0.781 3.588 1.00 94.94 98 LEU A C 1
ATOM 720 O O . LEU A 1 98 ? 3.874 1.318 2.549 1.00 94.94 98 LEU A O 1
ATOM 724 N N . ASP A 1 99 ? 5.306 1.249 4.272 1.00 94.44 99 ASP A N 1
ATOM 725 C CA . ASP A 1 99 ? 6.166 2.307 3.739 1.00 94.44 99 ASP A CA 1
ATOM 726 C C . ASP A 1 99 ? 6.866 1.848 2.451 1.00 94.44 99 ASP A C 1
ATOM 728 O O . ASP A 1 99 ? 7.193 0.671 2.281 1.00 94.44 99 ASP A O 1
ATOM 732 N N . VAL A 1 100 ? 7.175 2.798 1.567 1.00 90.62 100 VAL A N 1
ATOM 733 C CA . VAL A 1 100 ? 7.837 2.540 0.278 1.00 90.62 100 VAL A CA 1
ATOM 734 C C . VAL A 1 100 ? 9.141 1.763 0.475 1.00 90.62 100 VAL A C 1
ATOM 736 O O . VAL A 1 100 ? 9.441 0.844 -0.280 1.00 90.62 100 VAL A O 1
ATOM 739 N N . ARG A 1 101 ? 9.911 2.081 1.522 1.00 92.31 101 ARG A N 1
ATOM 740 C CA . ARG A 1 101 ? 11.183 1.397 1.801 1.00 92.31 101 ARG A CA 1
ATOM 741 C C . ARG A 1 101 ? 11.002 -0.064 2.191 1.00 92.31 101 ARG A C 1
ATOM 743 O O . ARG A 1 101 ? 11.893 -0.856 1.919 1.00 92.31 101 ARG A O 1
ATOM 750 N N . SER A 1 102 ? 9.883 -0.389 2.832 1.00 92.81 102 SER A N 1
ATOM 751 C CA . SER A 1 102 ? 9.545 -1.735 3.295 1.00 92.81 102 SER A CA 1
ATOM 752 C C . SER A 1 102 ? 8.893 -2.563 2.183 1.00 92.81 102 SER A C 1
ATOM 754 O O . SER A 1 102 ? 9.163 -3.756 2.063 1.00 92.81 102 SER A O 1
ATOM 756 N N . ALA A 1 103 ? 8.060 -1.933 1.348 1.00 90.50 103 ALA A N 1
ATOM 757 C CA . ALA A 1 103 ? 7.406 -2.579 0.212 1.00 90.50 103 ALA A CA 1
ATOM 758 C C . ALA A 1 103 ? 8.390 -2.916 -0.922 1.00 90.50 103 ALA A C 1
ATOM 760 O O . ALA A 1 103 ? 8.301 -3.983 -1.508 1.00 90.50 103 ALA A O 1
ATOM 761 N N . PHE A 1 104 ? 9.368 -2.051 -1.203 1.00 90.25 104 PHE A N 1
ATOM 762 C CA . PHE A 1 104 ? 10.381 -2.274 -2.250 1.00 90.25 104 PHE A CA 1
ATOM 763 C C . PHE A 1 104 ? 11.736 -2.700 -1.676 1.00 90.25 104 PHE A C 1
ATOM 765 O O . PHE A 1 104 ? 12.797 -2.379 -2.215 1.00 90.25 104 PHE A O 1
ATOM 772 N N . ALA A 1 105 ? 11.702 -3.369 -0.529 1.00 90.94 105 ALA A N 1
ATOM 773 C CA . ALA A 1 105 ? 12.893 -3.807 0.168 1.00 90.94 105 ALA A CA 1
ATOM 774 C C . ALA A 1 105 ? 13.555 -4.998 -0.562 1.00 90.94 105 ALA A C 1
ATOM 776 O O . ALA A 1 105 ? 12.895 -5.733 -1.303 1.00 90.94 105 ALA A O 1
ATOM 777 N N . LYS A 1 106 ? 14.865 -5.199 -0.358 1.00 90.25 106 LYS A N 1
ATOM 778 C CA . LYS A 1 106 ? 15.643 -6.270 -1.024 1.00 90.25 106 LYS A CA 1
ATOM 779 C C . LYS A 1 106 ? 15.178 -7.680 -0.639 1.00 90.25 106 LYS A C 1
ATOM 781 O O . LYS A 1 106 ? 15.562 -8.654 -1.268 1.00 90.25 106 LYS A O 1
ATOM 786 N N . GLU A 1 107 ? 14.376 -7.782 0.409 1.00 91.62 107 GLU A N 1
ATOM 787 C CA . GLU A 1 107 ? 13.736 -8.999 0.887 1.00 91.62 107 GLU A CA 1
ATOM 788 C C . GLU A 1 107 ? 12.643 -9.500 -0.067 1.00 91.62 107 GLU A C 1
ATOM 790 O O . GLU A 1 107 ? 12.297 -10.675 -0.014 1.00 91.62 107 GLU A O 1
ATOM 795 N N . TRP A 1 108 ? 12.093 -8.624 -0.917 1.00 89.69 108 TRP A N 1
ATOM 796 C CA . TRP A 1 108 ? 11.012 -8.957 -1.854 1.00 89.69 108 TRP A CA 1
ATOM 797 C C . TRP A 1 108 ? 11.406 -8.790 -3.321 1.00 89.69 108 TRP A C 1
ATOM 799 O O . TRP A 1 108 ? 10.681 -9.263 -4.195 1.00 89.69 108 TRP A O 1
ATOM 809 N N . PHE A 1 109 ? 12.522 -8.111 -3.590 1.00 90.50 109 PHE A N 1
ATOM 810 C CA . PHE A 1 109 ? 12.990 -7.784 -4.932 1.00 90.50 109 PHE A CA 1
ATOM 811 C C . PHE A 1 109 ? 14.472 -8.104 -5.106 1.00 90.50 109 PHE A C 1
ATOM 813 O O . PHE A 1 109 ? 15.313 -7.739 -4.281 1.00 90.50 109 PHE A O 1
ATOM 820 N N . CYS A 1 110 ? 14.784 -8.730 -6.236 1.00 87.06 110 CYS A N 1
ATOM 821 C CA . CYS A 1 110 ? 16.139 -8.977 -6.703 1.00 87.06 110 CYS A CA 1
ATOM 822 C C . CYS A 1 110 ? 16.780 -7.709 -7.298 1.00 87.06 110 CYS A C 1
ATOM 824 O O . CYS A 1 110 ? 16.115 -6.715 -7.595 1.00 87.06 110 CYS A O 1
ATOM 826 N N . GLU A 1 111 ? 18.106 -7.728 -7.479 1.00 83.19 111 GLU A N 1
ATOM 827 C CA . GLU A 1 111 ? 18.860 -6.573 -8.007 1.00 83.19 111 GLU A CA 1
ATOM 828 C C . GLU A 1 111 ? 18.539 -6.249 -9.475 1.00 83.19 111 GLU A C 1
ATOM 830 O O . GLU A 1 111 ? 18.845 -5.154 -9.945 1.00 83.19 111 GLU A O 1
ATOM 835 N N . ASP A 1 112 ? 17.912 -7.185 -10.183 1.00 78.12 112 ASP A N 1
ATOM 836 C CA . ASP A 1 112 ? 17.418 -7.036 -11.550 1.00 78.12 112 ASP A CA 1
ATOM 837 C C . ASP A 1 112 ? 15.997 -6.440 -11.626 1.00 78.12 112 ASP A C 1
ATOM 839 O O . ASP A 1 112 ? 15.522 -6.160 -12.723 1.00 78.12 112 ASP A O 1
ATOM 843 N N . GLY A 1 113 ? 15.338 -6.202 -10.483 1.00 77.75 113 GLY A N 1
ATOM 844 C CA . GLY A 1 113 ? 13.975 -5.668 -10.405 1.00 77.75 113 GLY A CA 1
ATOM 845 C C . GLY A 1 113 ? 12.872 -6.730 -10.421 1.00 77.75 113 GLY A C 1
ATOM 846 O O . GLY A 1 113 ? 11.696 -6.379 -10.319 1.00 77.75 113 GLY A O 1
ATOM 847 N N . THR A 1 114 ? 13.229 -8.015 -10.492 1.00 84.44 114 THR A N 1
ATOM 848 C CA . THR A 1 114 ? 12.275 -9.127 -10.424 1.00 84.44 114 THR A CA 1
ATOM 849 C C . THR A 1 114 ? 11.831 -9.368 -8.977 1.00 84.44 114 THR A C 1
ATOM 851 O O . THR A 1 114 ? 12.619 -9.220 -8.040 1.00 84.44 114 THR A O 1
ATOM 854 N N . TRP A 1 115 ? 10.565 -9.736 -8.770 1.00 88.62 115 TRP A N 1
ATOM 855 C CA . TRP A 1 115 ? 10.041 -10.098 -7.449 1.00 88.62 115 TRP A CA 1
ATOM 856 C C . TRP A 1 115 ? 10.506 -11.499 -7.008 1.00 88.62 115 TRP A C 1
ATOM 858 O O . TRP A 1 115 ? 10.589 -12.413 -7.824 1.00 88.62 115 TRP A O 1
ATOM 868 N N . ASP A 1 116 ? 10.758 -11.681 -5.709 1.00 88.44 116 ASP A N 1
ATOM 869 C CA . ASP A 1 116 ? 11.268 -12.929 -5.102 1.00 88.44 116 ASP A CA 1
ATOM 870 C C . ASP A 1 116 ? 10.211 -13.644 -4.233 1.00 88.44 116 ASP A C 1
ATOM 872 O O . ASP A 1 116 ? 10.480 -14.186 -3.163 1.00 88.44 116 ASP A O 1
ATOM 876 N N . TYR A 1 117 ? 8.946 -13.593 -4.651 1.00 90.00 117 TYR A N 1
ATOM 877 C CA . TYR A 1 117 ? 7.837 -14.253 -3.957 1.00 90.00 117 TYR A CA 1
ATOM 878 C C . TYR A 1 117 ? 6.906 -14.969 -4.941 1.00 90.00 117 TYR A C 1
ATOM 880 O O . TYR A 1 117 ? 6.806 -14.563 -6.101 1.00 90.00 117 TYR A O 1
ATOM 888 N N . PRO A 1 118 ? 6.214 -16.041 -4.511 1.00 85.62 118 PRO A N 1
ATOM 889 C CA . PRO A 1 118 ? 5.337 -16.798 -5.394 1.00 85.62 118 PRO A CA 1
ATOM 890 C C . PRO A 1 118 ? 4.117 -15.966 -5.805 1.00 85.62 118 PRO A C 1
ATOM 892 O O . PRO A 1 118 ? 3.448 -15.359 -4.964 1.00 85.62 118 PRO A O 1
ATOM 895 N N . VAL A 1 119 ? 3.811 -15.976 -7.103 1.00 83.75 119 VAL A N 1
ATOM 896 C CA . VAL A 1 119 ? 2.645 -15.318 -7.708 1.00 83.75 119 VAL A CA 1
ATOM 897 C C . VAL A 1 119 ? 1.899 -16.361 -8.539 1.00 83.75 119 VAL A C 1
ATOM 899 O O . VAL A 1 119 ? 2.515 -17.031 -9.361 1.00 83.75 119 VAL A O 1
ATOM 902 N N . GLY A 1 120 ? 0.586 -16.506 -8.329 1.00 68.00 120 GLY A N 1
ATOM 903 C CA . GLY A 1 120 ? -0.271 -17.340 -9.188 1.00 68.00 120 GLY A CA 1
ATOM 904 C C . GLY A 1 120 ? -0.559 -18.782 -8.737 1.00 68.00 120 GLY A C 1
ATOM 905 O O . GLY A 1 120 ? -1.134 -19.537 -9.510 1.00 68.00 120 GLY A O 1
ATOM 906 N N . GLU A 1 121 ? -0.238 -19.192 -7.504 1.00 57.00 121 GLU A N 1
ATOM 907 C CA . GLU A 1 121 ? -0.414 -20.602 -7.083 1.00 57.00 121 GLU A CA 1
ATOM 908 C C 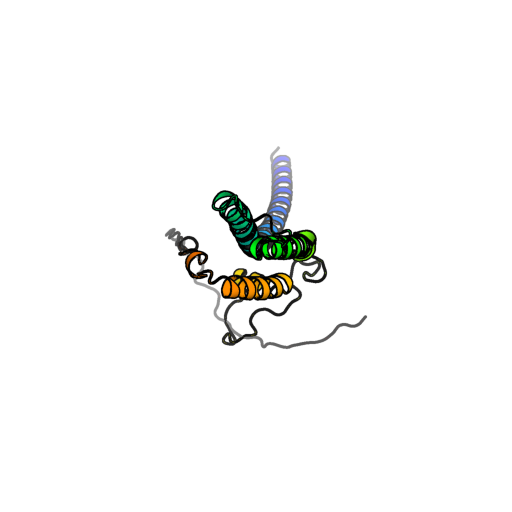. GLU A 1 121 ? -1.737 -20.936 -6.356 1.00 57.00 121 GLU A C 1
ATOM 910 O O . GLU A 1 121 ? -1.998 -22.100 -6.054 1.00 57.00 121 GLU A O 1
ATOM 915 N N . GLU A 1 122 ? -2.630 -19.974 -6.110 1.00 50.69 122 GLU A N 1
ATOM 916 C CA . GLU A 1 122 ? -3.938 -20.248 -5.481 1.00 50.69 122 GLU A CA 1
ATOM 917 C C . GLU A 1 122 ? -5.059 -20.360 -6.535 1.00 50.69 122 GLU A C 1
ATOM 919 O O . GLU A 1 122 ? -5.982 -19.553 -6.576 1.00 50.69 122 GLU A O 1
ATOM 924 N N . GLY A 1 123 ? -4.984 -21.393 -7.387 1.00 51.28 123 GLY A N 1
ATOM 925 C CA . GLY A 1 123 ? -6.126 -21.877 -8.184 1.00 51.28 123 GLY A CA 1
ATOM 926 C C . GLY A 1 123 ? -6.225 -21.426 -9.648 1.00 51.28 123 GLY A C 1
ATOM 927 O O . GLY A 1 123 ? -7.262 -21.666 -10.266 1.00 51.28 123 GLY A O 1
ATOM 928 N N . GLY A 1 124 ? -5.183 -20.805 -10.207 1.00 48.19 124 GLY A N 1
ATOM 929 C CA . GLY A 1 124 ? -5.105 -20.465 -11.632 1.00 48.19 124 GLY A CA 1
ATOM 930 C C . GLY A 1 124 ? -4.719 -21.669 -12.494 1.00 48.19 124 GLY A C 1
ATOM 931 O O . GLY A 1 124 ? -3.870 -22.472 -12.108 1.00 48.19 124 GLY A O 1
ATOM 932 N N . ASN A 1 125 ? -5.361 -21.804 -13.655 1.00 49.50 125 ASN A N 1
ATOM 933 C CA . ASN A 1 125 ? -5.007 -22.797 -14.665 1.00 49.50 125 ASN A CA 1
ATOM 934 C C . ASN A 1 125 ? -3.548 -22.576 -15.107 1.00 49.50 125 ASN A C 1
ATOM 936 O O . ASN A 1 125 ? -3.116 -21.441 -15.305 1.00 49.50 125 ASN A O 1
ATOM 940 N N . ASP A 1 126 ? -2.802 -23.663 -15.261 1.00 46.50 126 ASP A N 1
ATOM 941 C CA . ASP A 1 126 ? -1.416 -23.726 -15.713 1.00 46.50 126 ASP A CA 1
ATOM 942 C C . ASP A 1 126 ? -1.265 -23.141 -17.129 1.00 46.50 126 ASP A C 1
ATOM 944 O O . ASP A 1 126 ? -1.267 -23.849 -18.133 1.00 46.50 126 ASP A O 1
ATOM 948 N N . GLY A 1 127 ? -1.171 -21.813 -17.220 1.00 55.12 127 GLY A N 1
ATOM 949 C CA . GLY A 1 127 ? -1.023 -21.101 -18.489 1.00 55.12 127 GLY A CA 1
ATOM 950 C C . GLY A 1 127 ? -1.549 -19.665 -18.536 1.00 55.12 127 GLY A C 1
ATOM 951 O O . GLY A 1 127 ? -1.410 -19.043 -19.587 1.00 55.12 127 GLY A O 1
ATOM 952 N N . GLU A 1 128 ? -2.146 -19.126 -17.467 1.00 61.66 128 GLU A N 1
ATOM 953 C CA . GLU A 1 128 ? -2.502 -17.699 -17.435 1.00 61.66 128 GLU A CA 1
ATOM 954 C C . GLU A 1 128 ? -1.264 -16.811 -17.231 1.00 61.66 128 GLU A C 1
ATOM 956 O O . GLU A 1 128 ? -0.399 -17.084 -16.396 1.00 61.66 128 GLU A O 1
ATOM 961 N N . GLU A 1 129 ? -1.169 -15.753 -18.039 1.00 71.81 129 GLU A N 1
ATOM 962 C CA . GLU A 1 129 ? -0.107 -14.752 -17.955 1.00 71.81 129 GLU A CA 1
ATOM 963 C C . GLU A 1 129 ? -0.233 -13.982 -16.635 1.00 71.81 129 GLU A C 1
ATOM 965 O O . GLU A 1 129 ? -1.272 -13.391 -16.349 1.00 71.81 129 GLU A O 1
ATOM 970 N N . VAL A 1 130 ? 0.827 -13.994 -15.822 1.00 77.75 130 VAL A N 1
ATOM 971 C CA . VAL A 1 130 ? 0.867 -13.271 -14.547 1.00 77.75 130 VAL A CA 1
ATOM 972 C C . VAL A 1 130 ? 0.804 -11.769 -14.818 1.00 77.75 130 VAL A C 1
ATOM 974 O O . VAL A 1 130 ? 1.731 -11.200 -15.396 1.00 77.75 130 VAL A O 1
ATOM 977 N N . LEU A 1 131 ? -0.265 -11.107 -14.369 1.00 85.62 131 LEU A N 1
ATOM 978 C CA . LEU A 1 131 ? -0.415 -9.664 -14.529 1.00 85.62 131 LEU A CA 1
ATOM 979 C C . LEU A 1 131 ? 0.174 -8.915 -13.321 1.00 85.62 131 LEU A C 1
ATOM 981 O O . LEU A 1 131 ? 0.164 -9.399 -12.189 1.00 85.62 131 LEU A O 1
ATOM 985 N N . PHE A 1 132 ? 0.625 -7.672 -13.519 1.00 86.62 132 PHE A N 1
ATOM 986 C CA . PHE A 1 132 ? 1.128 -6.830 -12.418 1.00 86.62 132 PHE A CA 1
ATOM 987 C C . PHE A 1 132 ? 0.148 -6.634 -11.242 1.00 86.62 132 PHE A C 1
ATOM 989 O O . PHE A 1 132 ? 0.611 -6.598 -10.098 1.00 86.62 132 PHE A O 1
ATOM 996 N N . PRO A 1 133 ? -1.184 -6.545 -11.444 1.00 87.62 133 PRO A N 1
ATOM 997 C CA . PRO A 1 133 ? -2.139 -6.562 -10.341 1.00 87.62 133 PRO A CA 1
ATOM 998 C C . PRO A 1 133 ? -2.075 -7.830 -9.481 1.00 87.62 133 PRO A C 1
ATOM 1000 O O . PRO A 1 133 ? -2.315 -7.724 -8.276 1.00 87.62 133 PRO A O 1
ATOM 1003 N N . ASP A 1 134 ? -1.748 -8.986 -10.066 1.00 87.00 134 ASP A N 1
ATOM 1004 C CA . ASP A 1 134 ? -1.636 -10.278 -9.373 1.00 87.00 134 ASP A CA 1
ATOM 1005 C C . ASP A 1 134 ? -0.330 -10.366 -8.588 1.00 87.00 134 ASP A C 1
ATOM 1007 O O . ASP A 1 134 ? -0.318 -10.833 -7.446 1.00 87.00 134 ASP A O 1
ATOM 1011 N N . VAL A 1 135 ? 0.756 -9.830 -9.155 1.00 89.12 135 VAL A N 1
ATOM 1012 C CA . VAL A 1 135 ? 2.038 -9.652 -8.458 1.00 89.12 135 VAL A CA 1
ATOM 1013 C C . VAL A 1 135 ? 1.837 -8.769 -7.228 1.00 89.12 135 VAL A C 1
ATOM 1015 O O . VAL A 1 135 ? 2.150 -9.167 -6.108 1.00 89.12 135 VAL A O 1
ATOM 1018 N N . ALA A 1 136 ? 1.208 -7.605 -7.402 1.00 90.00 136 ALA A N 1
ATOM 1019 C CA . ALA A 1 136 ? 0.924 -6.697 -6.298 1.00 90.00 136 ALA A CA 1
ATOM 1020 C C . ALA A 1 136 ? -0.022 -7.312 -5.250 1.00 90.00 136 ALA A C 1
ATOM 1022 O O . ALA A 1 136 ? 0.146 -7.060 -4.058 1.00 90.00 136 ALA A O 1
ATOM 1023 N N . ALA A 1 137 ? -0.995 -8.133 -5.668 1.00 88.75 137 ALA A N 1
ATOM 1024 C CA . ALA A 1 137 ? -1.867 -8.876 -4.753 1.00 88.75 137 ALA A CA 1
ATOM 1025 C C . ALA A 1 137 ? -1.101 -9.925 -3.946 1.00 88.75 137 ALA A C 1
ATOM 1027 O O . ALA A 1 137 ? -1.427 -10.172 -2.789 1.00 88.75 137 ALA A O 1
ATOM 1028 N N . SER A 1 138 ? -0.110 -10.555 -4.573 1.00 92.12 138 SER A N 1
ATOM 1029 C CA . SER A 1 138 ? 0.667 -11.648 -3.995 1.00 92.12 138 SER A CA 1
ATOM 1030 C C . SER A 1 138 ? 1.796 -11.160 -3.089 1.00 92.12 138 SER A C 1
ATOM 1032 O O . SER A 1 138 ? 2.338 -11.949 -2.315 1.00 92.12 138 SER A O 1
ATOM 1034 N N . HIS A 1 139 ? 2.109 -9.860 -3.126 1.00 93.50 139 HIS A N 1
ATOM 1035 C CA . HIS A 1 139 ? 3.132 -9.253 -2.287 1.00 93.50 139 HIS A CA 1
ATOM 1036 C C . HIS A 1 139 ? 2.885 -9.570 -0.796 1.00 93.50 139 HIS A C 1
ATOM 1038 O O . HIS A 1 139 ? 1.825 -9.221 -0.265 1.00 93.50 139 HIS A O 1
ATOM 1044 N N . PRO A 1 140 ? 3.854 -10.145 -0.057 1.00 94.44 140 PRO A N 1
ATOM 1045 C CA . PRO A 1 140 ? 3.619 -10.662 1.297 1.00 94.44 140 PRO A CA 1
ATOM 1046 C C . PRO A 1 140 ? 3.087 -9.635 2.305 1.00 94.44 140 PRO A C 1
ATOM 1048 O O . PRO A 1 140 ? 2.151 -9.927 3.052 1.00 94.44 140 PRO A O 1
ATOM 1051 N N . LEU A 1 141 ? 3.622 -8.407 2.297 1.00 95.12 141 LEU A N 1
ATOM 1052 C CA . LEU A 1 141 ? 3.088 -7.311 3.118 1.00 95.12 141 LEU A CA 1
ATOM 1053 C C . LEU A 1 141 ? 1.658 -6.923 2.716 1.00 95.12 141 LEU A C 1
ATOM 1055 O O . LEU A 1 141 ? 0.807 -6.776 3.589 1.00 95.12 141 LEU A O 1
ATOM 1059 N N . ILE A 1 142 ? 1.364 -6.823 1.417 1.00 94.69 142 ILE A N 1
ATOM 1060 C CA . ILE A 1 142 ? 0.017 -6.513 0.929 1.00 94.69 142 ILE A CA 1
ATOM 1061 C C . ILE A 1 142 ? -0.959 -7.621 1.330 1.00 94.69 142 ILE A C 1
ATOM 1063 O O . ILE A 1 142 ? -1.980 -7.302 1.926 1.00 94.69 142 ILE A O 1
ATOM 1067 N N . LYS A 1 143 ? -0.635 -8.908 1.126 1.00 94.69 143 LYS A N 1
ATOM 1068 C CA . LYS A 1 143 ? -1.483 -10.033 1.577 1.00 94.69 143 LYS A CA 1
ATOM 1069 C C . LYS A 1 143 ? -1.748 -9.980 3.082 1.00 94.69 143 LYS A C 1
ATOM 1071 O O . LYS A 1 143 ? -2.882 -10.167 3.521 1.00 94.69 143 LYS A O 1
ATOM 1076 N N . LYS A 1 144 ? -0.709 -9.727 3.888 1.00 96.00 144 LYS A N 1
ATOM 1077 C CA . LYS A 1 144 ? -0.834 -9.613 5.348 1.00 96.00 144 LYS A CA 1
ATOM 1078 C C . LYS A 1 144 ? -1.809 -8.500 5.729 1.00 96.00 144 LYS A C 1
ATOM 1080 O O . LYS A 1 144 ? -2.719 -8.731 6.525 1.00 96.00 144 LYS A O 1
ATOM 1085 N N . TRP A 1 145 ? -1.602 -7.300 5.193 1.00 96.31 145 TRP A N 1
ATOM 1086 C CA . TRP A 1 145 ? -2.402 -6.134 5.550 1.00 96.31 145 TRP A CA 1
ATOM 1087 C C . TRP A 1 145 ? -3.807 -6.184 4.961 1.00 96.31 145 TRP A C 1
ATOM 1089 O O . TRP A 1 145 ? -4.739 -5.806 5.659 1.00 96.31 145 TRP A O 1
ATOM 1099 N N . ASP A 1 146 ? -3.989 -6.748 3.768 1.00 94.38 146 ASP A N 1
ATOM 1100 C CA . ASP A 1 146 ? -5.307 -7.045 3.205 1.00 94.38 146 ASP A CA 1
ATOM 1101 C C . ASP A 1 146 ? -6.105 -7.954 4.146 1.00 94.38 146 ASP A C 1
ATOM 1103 O O . ASP A 1 146 ? -7.209 -7.603 4.553 1.00 94.38 146 ASP A O 1
ATOM 1107 N N . ALA A 1 147 ? -5.515 -9.051 4.628 1.00 94.31 147 ALA A N 1
ATOM 1108 C CA . ALA A 1 147 ? -6.185 -9.945 5.572 1.00 94.31 147 ALA A CA 1
ATOM 1109 C C . ALA A 1 147 ? -6.556 -9.260 6.904 1.00 94.31 147 ALA A C 1
ATOM 1111 O O . ALA A 1 147 ? -7.607 -9.548 7.486 1.00 94.31 147 ALA A O 1
ATOM 1112 N N . ILE A 1 148 ? -5.703 -8.361 7.407 1.00 94.62 148 ILE A N 1
ATOM 1113 C CA . ILE A 1 148 ? -5.983 -7.574 8.617 1.00 94.62 148 ILE A CA 1
ATOM 1114 C C . ILE A 1 148 ? -7.136 -6.605 8.355 1.00 94.62 148 ILE A C 1
ATOM 1116 O O . ILE A 1 148 ? -8.109 -6.599 9.105 1.00 94.62 148 ILE A O 1
ATOM 1120 N N . VAL A 1 149 ? -7.052 -5.825 7.280 1.00 93.38 149 VAL A N 1
ATOM 1121 C CA . VAL A 1 149 ? -8.041 -4.811 6.907 1.00 93.38 149 VAL A CA 1
ATOM 1122 C C . VAL A 1 149 ? -9.396 -5.445 6.621 1.00 93.38 149 VAL A C 1
ATOM 1124 O O . VAL A 1 149 ? -10.400 -4.951 7.127 1.00 93.38 149 VAL A O 1
ATOM 1127 N N . ARG A 1 150 ? -9.440 -6.583 5.918 1.00 90.94 150 ARG A N 1
ATOM 1128 C CA . ARG A 1 150 ? -10.673 -7.352 5.696 1.00 90.94 150 ARG A CA 1
ATOM 1129 C C . ARG A 1 150 ? 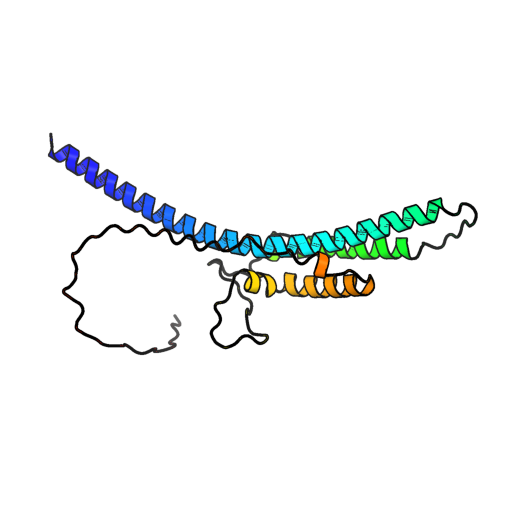-11.331 -7.766 7.002 1.00 90.94 150 ARG A C 1
ATOM 1131 O O . ARG A 1 150 ? -12.514 -7.506 7.202 1.00 90.94 150 ARG A O 1
ATOM 1138 N N . ARG A 1 151 ? -10.554 -8.339 7.923 1.00 91.44 151 ARG A N 1
ATOM 1139 C CA . ARG A 1 151 ? -11.048 -8.744 9.245 1.00 91.44 151 ARG A CA 1
ATOM 1140 C C . ARG A 1 151 ? -11.575 -7.557 10.046 1.00 91.44 151 ARG A C 1
ATOM 1142 O O . ARG A 1 151 ? -12.586 -7.689 10.731 1.00 91.44 151 ARG A O 1
ATOM 1149 N N . GLU A 1 152 ? -10.880 -6.425 10.007 1.00 89.81 152 GLU A N 1
ATOM 1150 C CA . GLU A 1 152 ? -11.334 -5.215 10.691 1.00 89.81 152 GLU A CA 1
ATOM 1151 C C . GLU A 1 152 ? -12.607 -4.669 10.045 1.00 89.81 152 GLU A C 1
ATOM 1153 O O . GLU A 1 152 ? -13.579 -4.406 10.744 1.00 89.81 152 GLU A O 1
ATOM 1158 N N . GLY A 1 153 ? -12.680 -4.588 8.718 1.00 86.31 153 GLY A N 1
ATOM 1159 C CA . GLY A 1 153 ? -13.889 -4.092 8.074 1.00 86.31 153 GLY A CA 1
ATOM 1160 C C . GLY A 1 153 ? -15.095 -5.018 8.221 1.00 86.31 153 GLY A C 1
ATOM 1161 O O . GLY A 1 153 ? -16.199 -4.519 8.411 1.00 86.31 153 GLY A O 1
ATOM 1162 N N . GLU A 1 154 ? -14.910 -6.338 8.272 1.00 87.50 154 GLU A N 1
ATOM 1163 C CA . GLU A 1 154 ? -15.980 -7.280 8.634 1.00 87.50 154 GLU A CA 1
ATOM 1164 C C . GLU A 1 154 ? -16.513 -7.038 10.051 1.00 87.50 154 GLU A C 1
ATOM 1166 O O . GLU A 1 154 ? -17.727 -7.051 10.259 1.00 87.50 154 GLU A O 1
ATOM 1171 N N . ARG A 1 155 ? -15.636 -6.754 11.027 1.00 84.75 155 ARG A N 1
ATOM 1172 C CA . ARG A 1 155 ? -16.056 -6.415 12.402 1.00 84.75 155 ARG A CA 1
ATOM 1173 C C . ARG A 1 155 ? -16.935 -5.171 12.450 1.00 84.75 155 ARG A C 1
ATOM 1175 O O . ARG A 1 155 ? -17.796 -5.078 13.323 1.00 84.75 155 ARG A O 1
ATOM 1182 N N . PHE A 1 156 ? -16.723 -4.238 11.527 1.00 82.94 156 PHE A N 1
ATOM 1183 C CA . PHE A 1 156 ? -17.457 -2.977 11.455 1.00 82.94 156 PHE A CA 1
ATOM 1184 C C . PHE A 1 156 ? -18.572 -2.967 10.402 1.00 82.94 156 PHE A C 1
ATOM 1186 O O . PHE A 1 156 ? -19.254 -1.955 10.263 1.00 82.94 156 PHE A O 1
ATOM 1193 N N . GLY A 1 157 ? -18.790 -4.079 9.691 1.00 81.38 157 GLY A N 1
ATOM 1194 C CA . GLY A 1 157 ? -19.816 -4.189 8.654 1.00 81.38 157 GLY A CA 1
ATOM 1195 C C . GLY A 1 157 ? -19.567 -3.294 7.436 1.00 81.38 157 GLY A C 1
ATOM 1196 O O . GLY A 1 157 ? -20.526 -2.829 6.824 1.00 81.38 157 GLY A O 1
ATOM 1197 N N . LEU A 1 158 ? -18.302 -3.017 7.104 1.00 80.75 158 LEU A N 1
ATOM 1198 C CA . LEU A 1 158 ? -17.934 -2.266 5.903 1.00 80.75 158 LEU A CA 1
ATOM 1199 C C . LEU A 1 158 ? -18.355 -3.035 4.645 1.00 80.75 158 LEU A C 1
ATOM 1201 O O . LEU A 1 158 ? -17.994 -4.200 4.465 1.00 80.75 158 LEU A O 1
ATOM 1205 N N . ASP A 1 159 ? -19.089 -2.361 3.760 1.00 77.81 159 ASP A N 1
ATOM 1206 C CA . ASP A 1 159 ? -19.405 -2.889 2.438 1.00 77.81 159 ASP A CA 1
ATOM 1207 C C . ASP A 1 159 ? -18.203 -2.713 1.503 1.00 77.81 159 ASP A C 1
ATOM 1209 O O . ASP A 1 159 ? -17.912 -1.624 1.004 1.00 77.81 159 ASP A O 1
ATOM 1213 N N . TRP A 1 160 ? -17.500 -3.816 1.263 1.00 75.19 160 TRP A N 1
ATOM 1214 C CA . TRP A 1 160 ? -16.342 -3.875 0.374 1.00 75.19 160 TRP A CA 1
ATOM 1215 C C . TRP A 1 160 ? -16.685 -3.605 -1.090 1.00 75.19 160 TRP A C 1
ATOM 1217 O O . TRP A 1 160 ? -15.789 -3.280 -1.866 1.00 75.19 160 TRP A O 1
ATOM 1227 N N . ASN A 1 161 ? -17.957 -3.725 -1.480 1.00 71.25 161 ASN A N 1
ATOM 1228 C CA . ASN A 1 161 ? -18.375 -3.475 -2.852 1.00 71.25 161 ASN A CA 1
ATOM 1229 C C . ASN A 1 161 ? -18.339 -1.981 -3.207 1.00 71.25 161 ASN A C 1
ATOM 1231 O O . ASN A 1 161 ? -18.185 -1.645 -4.372 1.00 71.25 161 ASN A O 1
ATOM 1235 N N . VAL A 1 162 ? -18.408 -1.089 -2.211 1.00 67.56 162 VAL A N 1
ATOM 1236 C CA . VAL A 1 162 ? -18.270 0.367 -2.403 1.00 67.56 162 VAL A CA 1
ATOM 1237 C C . VAL A 1 162 ? -16.834 0.764 -2.764 1.00 67.56 162 VAL A C 1
ATOM 1239 O O . VAL A 1 162 ? -16.621 1.775 -3.422 1.00 67.56 162 VAL A O 1
ATOM 1242 N N . LEU A 1 163 ? -15.848 -0.024 -2.329 1.00 61.09 163 LEU A N 1
ATOM 1243 C CA . LEU A 1 163 ? -14.421 0.220 -2.576 1.00 61.09 163 LEU A CA 1
ATOM 1244 C C . LEU A 1 163 ? -13.892 -0.517 -3.808 1.00 61.09 163 LEU A C 1
ATOM 1246 O O . LEU A 1 163 ? -12.727 -0.360 -4.168 1.00 61.09 163 LEU A O 1
ATOM 1250 N N . ARG A 1 164 ? -14.719 -1.360 -4.431 1.00 60.81 164 ARG A N 1
ATOM 1251 C CA . ARG A 1 164 ? -14.383 -1.989 -5.698 1.00 60.81 164 ARG A CA 1
ATOM 1252 C C . ARG A 1 164 ? -14.660 -0.949 -6.772 1.00 60.81 164 ARG A C 1
ATOM 1254 O O . ARG A 1 164 ? -15.814 -0.757 -7.134 1.00 60.81 164 ARG A O 1
ATOM 1261 N N . ASP A 1 165 ? -13.612 -0.263 -7.216 1.00 55.78 165 ASP A N 1
ATOM 1262 C CA . ASP A 1 165 ? -13.700 0.648 -8.353 1.00 55.78 165 ASP A CA 1
ATOM 1263 C C . ASP A 1 165 ? -14.442 -0.071 -9.494 1.00 55.78 165 ASP A C 1
ATOM 1265 O O . ASP A 1 165 ? -14.022 -1.150 -9.930 1.00 55.78 165 ASP A O 1
ATOM 1269 N N . GLU A 1 166 ? -15.578 0.492 -9.919 1.00 49.50 166 GLU A N 1
ATOM 1270 C CA . GLU A 1 166 ? -16.156 0.188 -11.224 1.00 49.50 166 GLU A CA 1
ATOM 1271 C C . GLU A 1 166 ? -15.091 0.580 -12.249 1.00 49.50 166 GLU A C 1
ATOM 1273 O O . GLU A 1 166 ? -14.828 1.753 -12.496 1.00 49.50 166 GLU A O 1
ATOM 1278 N N . ASP A 1 167 ? -14.437 -0.456 -12.758 1.00 48.06 167 ASP A N 1
ATOM 1279 C CA . ASP A 1 167 ? -13.735 -0.518 -14.022 1.00 48.06 167 ASP A CA 1
ATOM 1280 C C . ASP A 1 167 ? -12.603 0.501 -14.187 1.00 48.06 167 ASP A C 1
ATOM 1282 O O . ASP A 1 167 ? -12.759 1.649 -14.609 1.00 48.06 167 ASP A O 1
ATOM 1286 N N . GLY A 1 168 ? -11.389 -0.006 -13.950 1.00 46.09 168 GLY A N 1
ATOM 1287 C CA . GLY A 1 168 ? -10.200 0.524 -14.592 1.00 46.09 168 GLY A CA 1
ATOM 1288 C C . GLY A 1 168 ? -10.499 0.770 -16.066 1.00 46.09 168 GLY A C 1
ATOM 1289 O O . GLY A 1 168 ? -10.962 -0.136 -16.755 1.00 46.09 168 GLY A O 1
ATOM 1290 N N . VAL A 1 169 ? -10.275 2.021 -16.475 1.00 40.16 169 VAL A N 1
ATOM 1291 C CA . VAL A 1 169 ? -10.272 2.536 -17.845 1.00 40.16 169 VAL A CA 1
ATOM 1292 C C . VAL A 1 169 ? -10.259 1.398 -18.856 1.00 40.16 169 VAL A C 1
ATOM 1294 O O . VAL A 1 169 ? -9.260 0.681 -18.965 1.00 40.16 169 VAL A O 1
ATOM 1297 N N . ASP A 1 170 ? -11.397 1.252 -19.537 1.00 35.09 170 ASP A N 1
ATOM 1298 C CA . ASP A 1 170 ? -11.582 0.497 -20.767 1.00 35.09 170 ASP A CA 1
ATOM 1299 C C . ASP A 1 170 ? -10.239 0.341 -21.483 1.00 35.09 170 ASP A C 1
ATOM 1301 O O . ASP A 1 170 ? -9.620 1.326 -21.905 1.00 35.09 170 ASP A O 1
ATOM 1305 N N . ARG A 1 171 ? -9.749 -0.903 -21.547 1.00 47.03 171 ARG A N 1
ATOM 1306 C CA . ARG A 1 171 ? -8.653 -1.282 -22.432 1.00 47.03 171 ARG A CA 1
ATOM 1307 C C . ARG A 1 171 ? -9.168 -1.088 -23.852 1.00 47.03 171 ARG A C 1
ATOM 1309 O O . ARG A 1 171 ? -9.515 -2.046 -24.538 1.00 47.03 171 ARG A O 1
ATOM 1316 N N . GLY A 1 172 ? -9.171 0.166 -24.292 1.00 31.47 172 GLY A N 1
ATOM 1317 C CA . GLY A 1 172 ? -9.198 0.537 -25.683 1.00 31.47 172 GLY A CA 1
ATOM 1318 C C . GLY A 1 172 ? -7.959 -0.073 -26.308 1.00 31.47 172 GLY A C 1
ATOM 1319 O O . GLY A 1 172 ? -6.875 0.507 -26.278 1.00 31.47 172 GLY A O 1
ATOM 1320 N N . HIS A 1 173 ? -8.132 -1.277 -26.847 1.00 40.88 173 HIS A N 1
ATOM 1321 C CA . HIS A 1 173 ? -7.431 -1.738 -28.026 1.00 40.88 173 HIS A CA 1
ATOM 1322 C C . HIS A 1 173 ? -7.444 -0.578 -29.027 1.00 40.88 173 HIS A C 1
ATOM 1324 O O . HIS A 1 173 ? -8.385 -0.405 -29.798 1.00 40.88 173 HIS A O 1
ATOM 1330 N N . HIS A 1 174 ? -6.410 0.259 -28.999 1.00 32.84 174 HIS A N 1
ATOM 1331 C CA . HIS A 1 174 ? -6.109 1.131 -30.116 1.00 32.84 174 HIS A CA 1
ATOM 1332 C C . HIS A 1 174 ? -5.458 0.224 -31.164 1.00 32.84 174 HIS A C 1
ATOM 1334 O O . HIS A 1 174 ? -4.239 0.178 -31.319 1.00 32.84 174 HIS A O 1
ATOM 1340 N N . GLU A 1 175 ? -6.294 -0.556 -31.856 1.00 36.94 175 GLU A N 1
ATOM 1341 C CA . GLU A 1 175 ? -5.994 -0.983 -33.216 1.00 36.94 175 GLU A CA 1
ATOM 1342 C C . GLU A 1 175 ? -5.817 0.298 -34.033 1.00 36.94 175 GLU A C 1
ATOM 1344 O O . GLU A 1 175 ? -6.758 0.844 -34.605 1.00 36.94 175 GLU A O 1
ATOM 1349 N N . HIS A 1 176 ? -4.592 0.821 -34.074 1.00 31.34 176 HIS A N 1
ATOM 1350 C CA . HIS A 1 176 ? -4.214 1.687 -35.171 1.00 31.34 176 HIS A CA 1
ATOM 1351 C C . HIS A 1 176 ? -4.008 0.796 -36.392 1.00 31.34 176 HIS A C 1
ATOM 1353 O O . HIS A 1 176 ? -2.904 0.348 -36.694 1.00 31.34 176 HIS A O 1
ATOM 1359 N N . GLY A 1 177 ? -5.117 0.539 -37.085 1.00 32.91 177 GLY A N 1
ATOM 1360 C CA . GLY A 1 177 ? -5.095 0.231 -38.502 1.00 32.91 177 GLY A CA 1
ATOM 1361 C C . GLY A 1 177 ? -4.448 1.403 -39.231 1.00 32.91 177 GLY A C 1
ATOM 1362 O O . GLY A 1 177 ? -5.090 2.417 -39.490 1.00 32.91 177 GLY A O 1
ATOM 1363 N N . HIS A 1 178 ? -3.160 1.269 -39.519 1.00 31.70 178 HIS A N 1
ATOM 1364 C CA . HIS A 1 178 ? -2.550 1.915 -40.665 1.00 31.70 178 HIS A CA 1
ATOM 1365 C C . HIS A 1 178 ? -2.390 0.836 -41.732 1.00 31.70 178 HIS A C 1
ATOM 1367 O O . HIS A 1 178 ? -1.439 0.057 -41.730 1.00 31.70 178 HIS A O 1
ATOM 1373 N N . GLU A 1 179 ? -3.388 0.771 -42.611 1.00 36.00 179 GLU A N 1
ATOM 1374 C CA . GLU A 1 179 ? -3.202 0.278 -43.967 1.00 36.00 179 GLU A CA 1
ATOM 1375 C C . GLU A 1 179 ? -2.172 1.191 -44.636 1.00 36.00 179 GLU A C 1
ATOM 1377 O O . GLU A 1 179 ? -2.465 2.352 -44.898 1.00 36.00 179 GLU A O 1
ATOM 1382 N N . GLU A 1 180 ? -0.971 0.684 -44.890 1.00 34.97 180 GLU A N 1
ATOM 1383 C CA . GLU A 1 180 ? -0.188 1.079 -46.056 1.00 34.97 180 GLU A CA 1
ATOM 1384 C C . GLU A 1 180 ? 0.567 -0.158 -46.550 1.00 34.97 180 GLU A C 1
ATOM 1386 O O . GLU A 1 180 ? 1.326 -0.815 -45.834 1.00 34.97 180 GLU A O 1
ATOM 1391 N N . GLU A 1 181 ? 0.222 -0.525 -47.777 1.00 36.28 181 GLU A N 1
ATOM 1392 C CA . GLU A 1 181 ? 0.808 -1.577 -48.583 1.00 36.28 181 GLU A CA 1
ATOM 1393 C C . GLU A 1 181 ? 2.314 -1.332 -48.738 1.00 36.28 181 GLU A C 1
ATOM 1395 O O . GLU A 1 181 ? 2.714 -0.244 -49.135 1.00 36.28 181 GLU A O 1
ATOM 1400 N N . ASP A 1 182 ? 3.150 -2.350 -48.522 1.00 34.66 182 ASP A N 1
ATOM 1401 C CA . ASP A 1 182 ? 4.326 -2.482 -49.378 1.00 34.66 182 ASP A CA 1
ATOM 1402 C C . ASP A 1 182 ? 4.764 -3.939 -49.549 1.00 34.66 182 ASP A C 1
ATOM 1404 O O . ASP A 1 182 ? 5.201 -4.675 -48.658 1.00 34.66 182 ASP A O 1
ATOM 1408 N N . GLU A 1 183 ? 4.577 -4.356 -50.788 1.00 41.72 183 GLU A N 1
ATOM 1409 C CA . GLU A 1 183 ? 4.751 -5.673 -51.340 1.00 41.72 183 GLU A CA 1
ATOM 1410 C C . GLU A 1 183 ? 6.231 -5.916 -51.652 1.00 41.72 183 GLU A C 1
ATOM 1412 O O . GLU A 1 183 ? 6.693 -5.650 -52.756 1.00 41.72 183 GLU A O 1
ATOM 1417 N N . SER A 1 184 ? 7.010 -6.435 -50.694 1.00 38.75 184 SER A N 1
ATOM 1418 C CA . SER A 1 184 ? 8.320 -7.055 -50.978 1.00 38.75 184 SER A CA 1
ATOM 1419 C C . SER A 1 184 ? 8.907 -7.819 -49.789 1.00 38.75 184 SER A C 1
ATOM 1421 O O . SER A 1 184 ? 9.872 -7.373 -49.184 1.00 38.75 184 SER A O 1
ATOM 1423 N N . ASN A 1 185 ? 8.388 -9.020 -49.490 1.00 34.84 185 ASN A N 1
ATOM 1424 C CA . ASN A 1 185 ? 9.271 -10.154 -49.150 1.00 34.84 185 ASN A CA 1
ATOM 1425 C C . ASN A 1 185 ? 8.595 -11.542 -49.205 1.00 34.84 185 ASN A C 1
ATOM 1427 O O . ASN A 1 185 ? 8.847 -12.421 -48.380 1.00 34.84 185 ASN A O 1
ATOM 1431 N N . ARG A 1 186 ? 7.745 -11.803 -50.206 1.00 36.97 186 ARG A N 1
ATOM 1432 C CA . ARG A 1 186 ? 7.337 -13.180 -50.545 1.00 36.97 186 ARG A CA 1
ATOM 1433 C C . ARG A 1 186 ? 8.456 -13.872 -51.324 1.00 36.97 186 ARG A C 1
ATOM 1435 O O . ARG A 1 186 ? 8.331 -14.048 -52.531 1.00 36.97 186 ARG A O 1
ATOM 1442 N N . ARG A 1 187 ? 9.548 -14.244 -50.650 1.00 38.03 187 ARG A N 1
ATOM 1443 C CA . ARG A 1 187 ? 10.488 -15.314 -51.056 1.00 38.03 187 ARG A CA 1
ATOM 1444 C C . ARG A 1 187 ? 11.654 -15.390 -50.071 1.00 38.03 187 ARG A C 1
ATOM 1446 O O . ARG A 1 187 ? 12.700 -14.814 -50.325 1.00 38.03 187 ARG A O 1
ATOM 1453 N N . ALA A 1 188 ? 11.462 -16.127 -48.978 1.00 40.81 188 ALA A N 1
ATOM 1454 C CA . ALA A 1 188 ? 12.461 -17.031 -48.385 1.00 40.81 188 ALA A CA 1
ATOM 1455 C C . ALA A 1 188 ? 12.064 -17.393 -46.946 1.00 40.81 188 ALA A C 1
ATOM 1457 O O . ALA A 1 188 ? 12.646 -16.882 -45.999 1.00 40.81 188 ALA A O 1
ATOM 1458 N N . ASN A 1 189 ? 11.096 -18.296 -46.767 1.00 38.06 189 ASN A N 1
ATOM 1459 C CA . ASN A 1 189 ? 11.126 -19.162 -45.585 1.00 38.06 189 ASN A CA 1
ATOM 1460 C C . ASN A 1 189 ? 10.358 -20.474 -45.821 1.00 38.06 189 ASN A C 1
ATOM 1462 O O . ASN A 1 189 ? 9.333 -20.755 -45.210 1.00 38.06 189 ASN A O 1
ATOM 1466 N N . GLN A 1 190 ? 10.847 -21.268 -46.775 1.00 42.62 190 GLN A N 1
ATOM 1467 C CA . GLN A 1 190 ? 10.649 -22.717 -46.780 1.00 42.62 190 GLN A CA 1
ATOM 1468 C C . GLN A 1 190 ? 11.977 -23.342 -46.354 1.00 42.62 190 GLN A C 1
ATOM 1470 O O . GLN A 1 190 ? 12.850 -23.550 -47.191 1.00 42.62 190 GLN A O 1
ATOM 1475 N N . ASN A 1 191 ? 12.149 -23.551 -45.048 1.00 35.03 191 ASN A N 1
ATOM 1476 C CA . ASN A 1 191 ? 12.797 -24.736 -44.479 1.00 35.03 191 ASN A CA 1
ATOM 1477 C C . ASN A 1 191 ? 12.766 -24.678 -42.939 1.00 35.03 191 ASN A C 1
ATOM 1479 O O . ASN A 1 191 ? 13.424 -23.858 -42.312 1.00 35.03 191 ASN A O 1
ATOM 1483 N N . GLN A 1 192 ? 11.983 -25.592 -42.365 1.00 34.44 192 GLN A N 1
ATOM 1484 C CA . GLN A 1 192 ? 11.974 -26.059 -40.966 1.00 34.44 192 GLN A CA 1
ATOM 1485 C C . GLN A 1 192 ? 13.368 -26.580 -40.499 1.00 34.44 192 GLN A C 1
ATOM 1487 O O . GLN A 1 192 ? 14.222 -26.744 -41.373 1.00 34.44 192 GLN A O 1
ATOM 1492 N N . PRO A 1 193 ? 13.626 -26.949 -39.208 1.00 42.06 193 PRO A N 1
ATOM 1493 C CA . PRO A 1 193 ? 12.662 -27.383 -38.178 1.00 42.06 193 PRO A CA 1
ATOM 1494 C C . PRO A 1 193 ? 12.892 -26.925 -36.716 1.00 42.06 193 PRO A C 1
ATOM 1496 O O . PRO A 1 193 ? 13.896 -26.324 -36.346 1.00 42.06 193 PRO A O 1
ATOM 1499 N N . ALA A 1 194 ? 11.900 -27.285 -35.891 1.00 40.81 194 ALA A N 1
ATOM 1500 C CA . ALA A 1 194 ? 11.831 -27.201 -34.436 1.00 40.81 194 ALA A CA 1
ATOM 1501 C C . ALA A 1 194 ? 13.080 -27.730 -33.707 1.00 40.81 194 ALA A C 1
ATOM 1503 O O . ALA A 1 194 ? 13.593 -28.801 -34.037 1.00 40.81 194 ALA A O 1
ATOM 1504 N N . VAL A 1 195 ? 13.503 -27.027 -32.650 1.00 41.06 195 VAL A N 1
ATOM 1505 C CA . VAL A 1 195 ? 14.526 -27.516 -31.718 1.00 41.06 195 VAL A CA 1
ATOM 1506 C C . VAL A 1 195 ? 13.996 -27.471 -30.290 1.00 41.06 195 VAL A C 1
ATOM 1508 O O . VAL A 1 195 ? 13.445 -26.481 -29.822 1.00 41.06 195 VAL A O 1
ATOM 1511 N N . ALA A 1 196 ? 14.147 -28.628 -29.658 1.00 36.44 196 ALA A N 1
ATOM 1512 C CA . ALA A 1 196 ? 13.623 -29.036 -28.377 1.00 36.44 196 ALA A CA 1
ATOM 1513 C C . ALA A 1 196 ? 14.186 -28.256 -27.182 1.00 36.44 196 ALA A C 1
ATOM 1515 O O . ALA A 1 196 ? 15.374 -27.943 -27.110 1.00 36.44 196 ALA A O 1
ATOM 1516 N N . ASN A 1 197 ? 13.302 -28.091 -26.203 1.00 40.06 197 ASN A N 1
ATOM 1517 C CA . ASN A 1 197 ? 13.581 -27.752 -24.819 1.00 40.06 197 ASN A CA 1
ATOM 1518 C C . ASN A 1 197 ? 14.629 -28.723 -24.230 1.00 40.06 197 ASN A C 1
ATOM 1520 O O . ASN A 1 197 ? 14.411 -29.937 -24.198 1.00 40.06 197 ASN A O 1
ATOM 1524 N N . LYS A 1 198 ? 15.774 -28.203 -23.779 1.00 40.72 198 LYS A N 1
ATOM 1525 C CA . LYS A 1 198 ? 16.745 -28.941 -22.962 1.00 40.72 198 LYS A CA 1
ATOM 1526 C C . LYS A 1 198 ? 17.084 -28.099 -21.746 1.00 40.72 198 LYS A C 1
ATOM 1528 O O . LYS A 1 198 ? 17.614 -27.000 -21.871 1.00 40.72 198 LYS A O 1
ATOM 1533 N N . GLY A 1 199 ? 16.732 -28.652 -20.592 1.00 32.28 199 GLY A N 1
ATOM 1534 C CA . GLY A 1 199 ? 16.891 -28.021 -19.300 1.00 32.28 199 GLY A CA 1
ATOM 1535 C C . GLY A 1 199 ? 18.325 -27.947 -18.793 1.00 32.28 199 GLY A C 1
ATOM 1536 O O . GLY A 1 199 ? 19.252 -28.541 -19.344 1.00 32.28 199 GLY A O 1
ATOM 1537 N N . ASN A 1 200 ? 18.411 -27.214 -17.686 1.00 39.16 200 ASN A N 1
ATOM 1538 C CA . ASN A 1 200 ? 19.312 -27.358 -16.552 1.00 39.16 200 ASN A CA 1
ATOM 1539 C C . ASN A 1 200 ? 20.675 -27.981 -16.843 1.00 39.16 200 ASN A C 1
ATOM 1541 O O . ASN A 1 200 ? 20.824 -29.204 -16.872 1.00 39.16 200 ASN A O 1
ATOM 1545 N N . GLN A 1 201 ? 21.697 -27.131 -16.838 1.00 39.12 201 GLN A N 1
ATOM 1546 C CA . GLN A 1 201 ? 22.958 -27.515 -16.227 1.00 39.12 201 GLN A C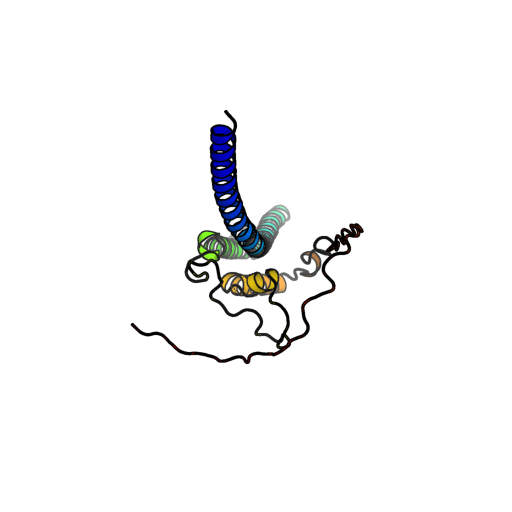A 1
ATOM 1547 C C . GLN A 1 201 ? 23.632 -26.315 -15.565 1.00 39.12 201 GLN A C 1
ATOM 1549 O O . GLN A 1 201 ? 23.910 -25.295 -16.189 1.00 39.12 201 GLN A O 1
ATOM 1554 N N . ALA A 1 202 ? 23.831 -26.488 -14.262 1.00 37.31 202 ALA A N 1
ATOM 1555 C CA . ALA A 1 202 ? 24.576 -25.640 -13.359 1.00 37.31 202 ALA A CA 1
ATOM 1556 C C . ALA A 1 202 ? 25.997 -25.363 -13.868 1.00 37.31 202 ALA A C 1
ATOM 1558 O O . ALA A 1 202 ? 26.663 -26.261 -14.386 1.00 37.31 202 ALA A O 1
ATOM 1559 N N . LEU A 1 203 ? 26.487 -24.150 -13.625 1.00 38.44 203 LEU A N 1
ATOM 1560 C CA . LEU A 1 203 ? 27.909 -23.838 -13.681 1.00 38.44 203 LEU A CA 1
ATOM 1561 C C . LEU A 1 203 ? 28.343 -23.343 -12.305 1.00 38.44 203 LEU A C 1
ATOM 1563 O O . LEU A 1 203 ? 28.060 -22.222 -11.898 1.00 38.44 203 LEU A O 1
ATOM 1567 N N . ALA A 1 204 ? 28.994 -24.255 -11.591 1.00 34.19 204 ALA A N 1
ATOM 1568 C CA . ALA A 1 204 ? 29.813 -23.978 -10.433 1.00 34.19 204 ALA A CA 1
ATOM 1569 C C . ALA A 1 204 ? 31.254 -23.808 -10.910 1.00 34.19 204 ALA A C 1
ATOM 1571 O O . ALA A 1 204 ? 31.856 -24.824 -11.236 1.00 34.19 204 ALA A O 1
ATOM 1572 N N . TRP A 1 205 ? 31.767 -22.578 -10.950 1.00 39.12 205 TRP A N 1
ATOM 1573 C CA . TRP A 1 205 ? 33.113 -22.174 -10.510 1.00 39.12 205 TRP A CA 1
ATOM 1574 C C . TRP A 1 205 ? 33.247 -20.653 -10.608 1.00 39.12 205 TRP A C 1
ATOM 1576 O O . TRP A 1 205 ? 32.980 -20.098 -11.695 1.00 39.12 205 TRP A O 1
#

InterPro domains:
  IPR019191 Essential protein Yae1, N-terminal [PF09811] (13-51)
  IPR038881 Yae1-like [PTHR18829] (1-175)